Protein AF-A0A2G8JAN3-F1 (afdb_monomer)

Mean predicted aligned error: 12.03 Å

Radius of gyration: 20.98 Å; Cα contacts (8 Å, |Δi|>4): 151; chains: 1; bounding box: 53×52×67 Å

Secondary structure (DSSP, 8-state):
--HHHHHHHHHHHHHHHHHHHHHHHHHHHHHHHHHHHHHHHIIIIIHHHTS-HHHHH-HHHHHHHHHHHHHHHS-HHHHHHHHHHHHHTTSS-HHHHHHHHHHHHHHHHHHHHHHHHHTTTSHHHHHHHHHHHHHHHHHHHHHHHHHHHHHHHH-HHHHHHHHHHHHHHHHHHHHHHHHHHHHHHHHHHHHGGG--

Solvent-accessible surface area (backbone atoms only — not comparable to full-atom values): 10168 Å² total; per-residue (Å²): 131,58,73,66,61,57,50,52,51,53,52,53,50,52,52,51,51,52,51,51,54,50,52,52,51,52,49,52,49,50,49,55,51,48,52,50,48,46,52,52,52,31,55,68,54,27,57,58,48,66,67,35,58,66,51,54,68,31,56,67,52,22,16,51,49,17,22,50,50,6,56,73,66,68,32,34,71,57,41,39,50,49,51,53,50,32,39,55,75,70,76,35,60,60,64,48,46,49,34,19,46,50,14,12,51,44,15,42,35,58,48,36,46,54,56,18,57,70,33,63,88,40,69,72,56,18,55,53,39,39,54,53,27,53,56,52,33,50,52,36,51,52,48,41,70,53,49,50,58,48,36,74,75,62,41,53,63,41,56,55,48,48,64,63,43,56,64,48,58,70,48,34,69,59,50,52,49,51,49,42,67,68,41,42,69,56,50,57,64,62,56,62,75,79,74,126

Sequence (196 aa):
LSWTERTLRLIWVIVRIILFLGFLYLFVCALSFLSSAFRLVGGIAAGKVLNNHELLNNPIAALMVGVLVTVLVQSSSTSTSIVVALVGSGLLDVGPAIPVIMGANIGTSVTNTIVAIGQFQNKNQFRRAFGGATVHDMFNWLSVLVLLPLELATHYLQIVSGKIVKPISSAEDFEIELLKAITDPFTKWVIQIDKK

Organism: Stichopus japonicus (NCBI:txid307972)

Structure (mmCIF, N/CA/C/O backbone):
data_AF-A0A2G8JAN3-F1
#
_entry.id   AF-A0A2G8JAN3-F1
#
loop_
_atom_site.group_PDB
_atom_site.id
_atom_site.type_symbol
_atom_site.label_atom_id
_atom_site.label_alt_id
_atom_site.label_comp_id
_atom_site.label_asym_id
_atom_site.label_entity_id
_atom_site.label_seq_id
_atom_site.pdbx_PDB_ins_code
_atom_site.Cartn_x
_atom_site.Cartn_y
_atom_site.Cartn_z
_atom_site.occupancy
_atom_site.B_iso_or_equiv
_atom_site.auth_seq_id
_atom_site.auth_comp_id
_atom_site.auth_asym_id
_atom_site.auth_atom_id
_atom_site.pdbx_PDB_model_num
ATOM 1 N N . LEU A 1 1 ? 6.075 7.245 -45.258 1.00 60.88 1 LEU A N 1
ATOM 2 C CA . LEU A 1 1 ? 6.942 6.988 -44.089 1.00 60.88 1 LEU A CA 1
ATOM 3 C C . LEU A 1 1 ? 8.174 6.256 -44.555 1.00 60.88 1 LEU A C 1
ATOM 5 O O . LEU A 1 1 ? 8.059 5.120 -45.007 1.00 60.88 1 LEU A O 1
ATOM 9 N N . SER A 1 2 ? 9.306 6.952 -44.541 1.00 81.25 2 SER A N 1
ATOM 10 C CA . SER A 1 2 ? 10.587 6.407 -44.980 1.00 81.25 2 SER A CA 1
ATOM 11 C C . SER A 1 2 ? 10.985 5.225 -44.089 1.00 81.25 2 SER A C 1
ATOM 13 O O . SER A 1 2 ? 10.586 5.126 -42.925 1.00 81.25 2 SER A O 1
ATOM 15 N N . TRP A 1 3 ? 11.749 4.285 -44.643 1.00 70.19 3 TRP A N 1
ATOM 16 C CA . TRP A 1 3 ? 12.227 3.102 -43.920 1.00 70.19 3 TRP A CA 1
ATOM 17 C C . TRP A 1 3 ? 12.973 3.462 -42.626 1.00 70.19 3 TRP A C 1
ATOM 19 O O . TRP A 1 3 ? 12.854 2.748 -41.632 1.00 70.19 3 TRP A O 1
ATOM 29 N N . THR A 1 4 ? 13.634 4.619 -42.604 1.00 80.56 4 THR A N 1
ATOM 30 C CA . THR A 1 4 ? 14.326 5.183 -41.440 1.00 80.56 4 THR A CA 1
ATOM 31 C C . THR A 1 4 ? 13.381 5.578 -40.300 1.00 80.56 4 THR A C 1
ATOM 33 O O . THR A 1 4 ? 13.685 5.328 -39.139 1.00 80.56 4 THR A O 1
ATOM 36 N N . GLU A 1 5 ? 12.194 6.117 -40.587 1.00 80.12 5 GLU A N 1
ATOM 37 C CA . GLU A 1 5 ? 11.204 6.458 -39.550 1.00 80.12 5 GLU A CA 1
ATOM 38 C C . GLU A 1 5 ? 10.579 5.213 -38.905 1.00 80.12 5 GLU A C 1
ATOM 40 O O . GLU A 1 5 ? 10.180 5.234 -37.738 1.00 80.12 5 GLU A O 1
ATOM 45 N N . ARG A 1 6 ? 10.462 4.113 -39.663 1.00 78.12 6 ARG A N 1
ATOM 46 C CA . ARG A 1 6 ? 9.947 2.835 -39.147 1.00 78.12 6 ARG A CA 1
ATOM 47 C C . ARG A 1 6 ? 10.963 2.158 -38.229 1.00 78.12 6 ARG A C 1
ATOM 49 O O . ARG A 1 6 ? 10.572 1.700 -37.158 1.00 78.12 6 ARG A O 1
ATOM 56 N N . THR A 1 7 ? 12.243 2.145 -38.597 1.00 84.94 7 THR A N 1
ATOM 57 C CA . THR A 1 7 ? 13.306 1.563 -37.764 1.00 84.94 7 THR A CA 1
ATOM 58 C C . THR A 1 7 ? 13.563 2.382 -36.500 1.00 84.94 7 THR A C 1
ATOM 60 O O . THR A 1 7 ? 13.667 1.800 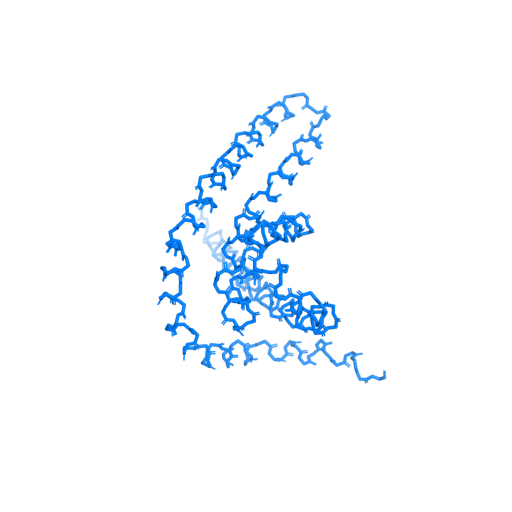-35.423 1.00 84.94 7 THR A O 1
ATOM 63 N N . LEU A 1 8 ? 13.549 3.718 -36.583 1.00 85.75 8 LEU A N 1
ATOM 64 C CA . LEU A 1 8 ? 13.660 4.599 -35.412 1.00 85.75 8 LEU A CA 1
ATOM 65 C C . LEU A 1 8 ? 12.544 4.359 -34.391 1.00 85.75 8 LEU A C 1
ATOM 67 O O . LEU A 1 8 ? 12.824 4.256 -33.199 1.00 85.75 8 LEU A O 1
ATOM 71 N N . ARG A 1 9 ? 11.289 4.204 -34.837 1.00 84.19 9 ARG A N 1
ATOM 72 C CA . ARG A 1 9 ? 10.178 3.883 -33.925 1.00 84.19 9 ARG A CA 1
ATOM 73 C C . ARG A 1 9 ? 10.335 2.516 -33.266 1.00 84.19 9 ARG A C 1
ATOM 75 O O . ARG A 1 9 ? 10.055 2.403 -32.078 1.00 84.19 9 ARG A O 1
ATOM 82 N N . LEU A 1 10 ? 10.791 1.503 -34.004 1.00 87.25 10 LEU A N 1
ATOM 83 C CA . LEU A 1 10 ? 11.024 0.169 -33.444 1.00 87.25 10 LEU A CA 1
ATOM 84 C C . LEU A 1 10 ? 12.117 0.191 -32.370 1.00 87.25 10 LEU A C 1
ATOM 86 O O . LEU A 1 10 ? 11.904 -0.336 -31.283 1.00 87.25 10 LEU A O 1
ATOM 90 N N . ILE A 1 11 ? 13.237 0.868 -32.632 1.00 90.81 11 ILE A N 1
ATOM 91 C CA . ILE A 1 11 ? 14.315 1.047 -31.648 1.00 90.81 11 ILE A CA 1
ATOM 92 C C . ILE A 1 11 ? 13.786 1.769 -30.405 1.00 90.81 11 ILE A C 1
ATOM 94 O O . ILE A 1 11 ? 14.039 1.333 -29.285 1.00 90.81 11 ILE A O 1
ATOM 98 N N . TRP A 1 12 ? 12.994 2.828 -30.585 1.00 89.81 12 TRP A N 1
ATOM 99 C CA . TRP A 1 12 ? 12.428 3.584 -29.468 1.00 89.81 12 TRP A CA 1
ATOM 100 C C . TRP A 1 12 ? 11.478 2.742 -28.607 1.00 89.81 12 TRP A C 1
ATOM 102 O O . TRP A 1 12 ? 11.509 2.835 -27.383 1.00 89.81 12 TRP A O 1
ATOM 112 N N . VAL A 1 13 ? 10.664 1.883 -29.229 1.00 89.94 13 VAL A N 1
ATOM 113 C CA . VAL A 1 13 ? 9.787 0.941 -28.517 1.00 89.94 13 VAL A CA 1
ATOM 114 C C . VAL A 1 13 ? 10.604 -0.084 -27.732 1.00 89.94 13 VAL A C 1
ATOM 116 O O . VAL A 1 13 ? 10.319 -0.301 -26.558 1.00 89.94 13 VAL A O 1
ATOM 119 N N . ILE A 1 14 ? 11.647 -0.661 -28.337 1.00 93.56 14 ILE A N 1
ATOM 120 C CA . ILE A 1 14 ? 12.532 -1.629 -27.671 1.00 93.56 14 ILE A CA 1
ATOM 121 C C . ILE A 1 14 ? 13.219 -0.989 -26.460 1.00 93.56 14 ILE A C 1
ATOM 123 O O . ILE A 1 14 ? 13.185 -1.552 -25.369 1.00 93.56 14 ILE A O 1
ATOM 127 N N . VAL A 1 15 ? 13.769 0.219 -26.614 1.00 94.31 15 VAL A N 1
ATOM 128 C CA . VAL A 1 15 ? 14.390 0.968 -25.510 1.00 94.31 15 VAL A CA 1
ATOM 129 C C . VAL A 1 15 ? 13.384 1.238 -24.389 1.00 94.31 15 VAL A C 1
ATOM 131 O O . VAL A 1 15 ? 13.713 1.064 -23.217 1.00 94.31 15 VAL A O 1
ATOM 134 N N . ARG A 1 16 ? 12.137 1.602 -24.722 1.00 89.75 16 ARG A N 1
ATOM 135 C CA . ARG A 1 16 ? 11.078 1.827 -23.725 1.00 89.75 16 ARG A CA 1
ATOM 136 C C . ARG A 1 16 ? 10.716 0.560 -22.959 1.00 89.75 16 ARG A C 1
ATOM 138 O O . ARG A 1 16 ? 10.494 0.634 -21.756 1.00 89.75 16 ARG A O 1
ATOM 145 N N . ILE A 1 17 ? 10.663 -0.580 -23.646 1.00 92.56 17 ILE A N 1
ATOM 146 C CA . ILE A 1 17 ? 10.400 -1.885 -23.032 1.00 92.56 17 ILE A CA 1
ATOM 147 C C . ILE A 1 17 ? 11.547 -2.257 -22.086 1.00 92.56 17 ILE A C 1
ATOM 149 O O . ILE A 1 17 ? 11.288 -2.604 -20.940 1.00 92.56 17 ILE A O 1
ATOM 153 N N . ILE A 1 18 ? 12.804 -2.110 -22.517 1.00 94.25 18 ILE A N 1
ATOM 154 C CA . ILE A 1 18 ? 13.979 -2.390 -21.677 1.00 94.25 18 IL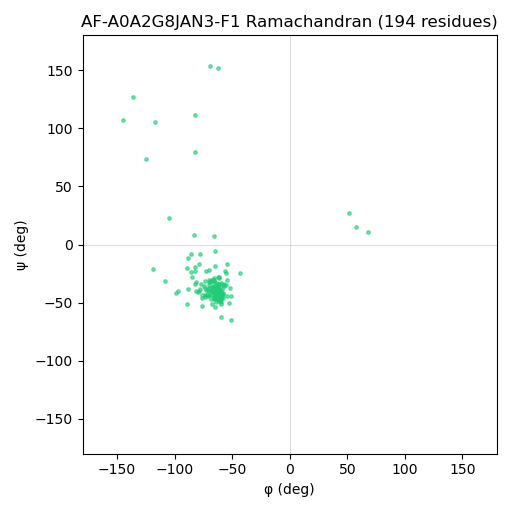E A CA 1
ATOM 155 C C . ILE A 1 18 ? 13.987 -1.497 -20.430 1.00 94.25 18 ILE A C 1
ATOM 157 O O . ILE A 1 18 ? 14.176 -1.996 -19.324 1.00 94.25 18 ILE A O 1
ATOM 161 N N . LEU A 1 19 ? 13.730 -0.193 -20.582 1.00 92.50 19 LEU A N 1
ATOM 162 C CA . LEU A 1 19 ? 13.635 0.736 -19.452 1.00 92.50 19 LEU A CA 1
ATOM 163 C C . LEU A 1 19 ? 12.498 0.368 -18.497 1.00 92.50 19 LEU A C 1
ATOM 165 O O . LEU A 1 19 ? 12.686 0.402 -17.285 1.00 92.50 19 LEU A O 1
ATOM 169 N N . PHE A 1 20 ? 11.333 -0.004 -19.028 1.00 87.12 20 PHE A N 1
ATOM 170 C CA . PHE A 1 20 ? 10.201 -0.440 -18.216 1.00 87.12 20 PHE A CA 1
ATOM 171 C C . PHE A 1 20 ? 10.537 -1.700 -17.405 1.00 87.12 20 PHE A C 1
ATOM 173 O O . PHE A 1 20 ? 10.310 -1.713 -16.197 1.00 87.12 20 PHE A O 1
ATOM 180 N N . LEU A 1 21 ? 11.141 -2.718 -18.032 1.00 86.75 21 LEU A N 1
ATOM 181 C CA . LEU A 1 21 ? 11.604 -3.920 -17.329 1.00 86.75 21 LEU A CA 1
ATOM 182 C C . LEU A 1 21 ? 12.690 -3.592 -16.292 1.00 86.75 21 LEU A C 1
ATOM 184 O O . LEU A 1 21 ? 12.672 -4.150 -15.200 1.00 86.75 21 LEU A O 1
ATOM 188 N N . GLY A 1 22 ? 13.602 -2.666 -16.599 1.00 89.50 22 GLY A N 1
ATOM 189 C CA . GLY A 1 22 ? 14.637 -2.212 -15.668 1.00 89.50 22 GLY A CA 1
ATOM 190 C C . GLY A 1 22 ? 14.063 -1.510 -14.434 1.00 89.50 22 GLY A C 1
ATOM 191 O O . GLY A 1 22 ? 14.477 -1.800 -13.313 1.00 89.50 22 GLY A O 1
ATOM 192 N N . PHE A 1 23 ? 13.071 -0.634 -14.612 1.00 82.19 23 PHE A N 1
ATOM 193 C CA . PHE A 1 23 ? 12.373 0.000 -13.490 1.00 82.19 23 PHE A CA 1
ATOM 194 C C . PHE A 1 23 ? 11.542 -0.994 -12.681 1.00 82.19 23 PHE A C 1
ATOM 196 O O . PHE A 1 23 ? 11.510 -0.883 -11.459 1.00 82.19 23 PHE A O 1
ATOM 203 N N . LEU A 1 24 ? 10.916 -1.979 -13.332 1.00 72.88 24 LEU A N 1
ATOM 204 C CA . LEU A 1 24 ? 10.206 -3.054 -12.642 1.00 72.88 24 LEU A CA 1
ATOM 205 C C . LEU A 1 24 ? 11.168 -3.881 -11.781 1.00 72.88 24 LEU A C 1
ATOM 207 O O . LEU A 1 24 ? 10.876 -4.150 -10.620 1.00 72.88 24 LEU A O 1
ATOM 211 N N . TYR A 1 25 ? 12.338 -4.225 -12.321 1.00 78.44 25 TYR A N 1
ATOM 212 C CA . TYR A 1 25 ? 13.378 -4.928 -11.579 1.00 78.44 25 TYR A CA 1
ATOM 213 C C . TYR A 1 25 ? 13.862 -4.120 -10.367 1.00 78.44 25 TYR A C 1
ATOM 215 O O . TYR A 1 25 ? 13.879 -4.630 -9.249 1.00 78.44 25 TYR A O 1
ATOM 223 N N . LEU A 1 26 ? 14.178 -2.835 -10.558 1.00 77.38 26 LEU A N 1
ATOM 224 C CA . LEU A 1 26 ? 14.598 -1.950 -9.469 1.00 77.38 26 LEU A CA 1
ATOM 225 C C . LEU A 1 26 ? 13.505 -1.807 -8.402 1.00 77.38 26 LEU A C 1
ATOM 227 O O . LEU A 1 26 ? 13.807 -1.823 -7.210 1.00 77.38 26 LEU A O 1
ATOM 231 N N . PHE A 1 27 ? 12.241 -1.714 -8.815 1.00 74.00 27 PHE A N 1
ATOM 232 C CA . PHE A 1 27 ? 11.097 -1.682 -7.910 1.00 74.00 27 PHE A CA 1
ATOM 233 C C . PHE A 1 27 ? 11.019 -2.949 -7.050 1.00 74.00 27 PHE A C 1
ATOM 235 O O . PHE A 1 27 ? 10.900 -2.846 -5.831 1.00 74.00 27 PHE A O 1
ATOM 242 N N . VAL A 1 28 ? 11.172 -4.132 -7.651 1.00 64.81 28 VAL A N 1
ATOM 243 C CA . VAL A 1 28 ? 11.211 -5.408 -6.917 1.00 64.81 28 VAL A CA 1
ATOM 244 C C . VAL A 1 28 ? 12.401 -5.460 -5.949 1.00 64.81 28 VAL A C 1
ATOM 246 O O . VAL A 1 28 ? 12.220 -5.814 -4.785 1.00 64.81 28 VAL A O 1
ATOM 249 N N . CYS A 1 29 ? 13.595 -5.018 -6.362 1.00 67.75 29 CYS A N 1
ATOM 250 C CA . CYS A 1 29 ? 14.754 -4.903 -5.467 1.00 67.75 29 CYS A CA 1
ATOM 251 C C . CYS A 1 29 ? 14.475 -3.981 -4.271 1.00 67.75 29 CYS A C 1
ATOM 253 O O . CYS A 1 29 ? 14.837 -4.301 -3.138 1.00 67.75 29 CYS A O 1
ATOM 255 N N . ALA A 1 30 ? 13.817 -2.844 -4.508 1.00 67.31 30 ALA A N 1
ATOM 256 C CA . ALA A 1 30 ? 13.442 -1.909 -3.456 1.00 67.31 30 ALA A CA 1
ATOM 257 C C . ALA A 1 30 ? 12.427 -2.524 -2.479 1.00 67.31 30 ALA A C 1
ATOM 259 O O . ALA A 1 30 ? 12.559 -2.312 -1.275 1.00 67.31 30 ALA A O 1
ATOM 260 N N . LEU A 1 31 ? 11.469 -3.331 -2.957 1.00 57.12 31 LEU A N 1
ATOM 261 C CA . LEU A 1 31 ? 10.552 -4.087 -2.093 1.00 57.12 31 LEU A CA 1
ATOM 262 C C . LEU A 1 31 ? 11.303 -5.095 -1.211 1.00 57.12 31 LEU A C 1
ATOM 264 O O . LEU A 1 31 ? 11.046 -5.156 -0.009 1.00 57.12 31 LEU A O 1
ATOM 268 N N . SER A 1 32 ? 12.269 -5.832 -1.767 1.00 56.00 32 SER A N 1
ATOM 269 C CA . SER A 1 32 ? 13.105 -6.779 -1.011 1.00 56.00 32 SER A CA 1
ATOM 270 C C . SER A 1 32 ? 13.964 -6.080 0.049 1.00 56.00 32 SER A C 1
ATOM 272 O O . SER A 1 32 ? 14.080 -6.550 1.187 1.00 56.00 32 SER A O 1
ATOM 274 N N . PHE A 1 33 ? 14.535 -4.924 -0.296 1.00 63.09 33 PHE A N 1
ATOM 275 C CA . PHE A 1 33 ? 15.299 -4.100 0.636 1.00 63.09 33 PHE A CA 1
ATOM 276 C C . PHE A 1 33 ? 14.410 -3.521 1.740 1.00 63.09 33 PHE A C 1
ATOM 278 O O . PHE A 1 33 ? 14.781 -3.550 2.910 1.00 63.09 33 PHE A O 1
ATOM 285 N N . LEU A 1 34 ? 13.204 -3.066 1.395 1.00 58.25 34 LEU A N 1
ATOM 286 C CA . LEU A 1 34 ? 12.229 -2.548 2.346 1.00 58.25 34 LEU A CA 1
ATOM 287 C C . LEU A 1 34 ? 11.704 -3.646 3.280 1.00 58.25 34 LEU A C 1
ATOM 289 O O . LEU A 1 34 ? 11.586 -3.407 4.475 1.00 58.25 34 LEU A O 1
ATOM 293 N N . SER A 1 35 ? 11.471 -4.862 2.777 1.00 51.00 35 SER A N 1
ATOM 294 C CA . SER A 1 35 ? 11.129 -6.032 3.599 1.00 51.00 35 SER A CA 1
ATOM 295 C C . SER A 1 35 ? 12.257 -6.365 4.582 1.00 51.00 35 SER A C 1
ATOM 297 O O . SER A 1 35 ? 12.013 -6.561 5.772 1.00 51.00 35 SER A O 1
ATOM 299 N N . SER A 1 36 ? 13.515 -6.312 4.132 1.00 55.38 36 SER A N 1
ATOM 300 C CA . SER A 1 36 ? 14.691 -6.500 4.996 1.00 55.38 36 SER A CA 1
ATOM 301 C C . SER A 1 36 ? 14.839 -5.384 6.039 1.00 55.38 36 SER A C 1
ATOM 303 O O . SER A 1 36 ? 15.104 -5.659 7.208 1.00 55.38 36 SER A O 1
ATOM 305 N N . ALA A 1 37 ? 14.608 -4.128 5.651 1.00 59.78 37 ALA A N 1
ATOM 306 C CA . ALA A 1 37 ? 14.623 -2.981 6.553 1.00 59.78 37 ALA A CA 1
ATOM 307 C C . ALA A 1 37 ? 13.476 -3.045 7.570 1.00 59.78 37 ALA A C 1
ATOM 309 O O . ALA A 1 37 ? 13.690 -2.743 8.737 1.00 59.78 37 ALA A O 1
ATOM 310 N N . PHE A 1 38 ? 12.286 -3.506 7.179 1.00 53.38 38 PHE A N 1
ATOM 311 C CA . PHE A 1 38 ? 11.186 -3.772 8.104 1.00 53.38 38 PHE A CA 1
ATOM 312 C C . PHE A 1 38 ? 11.448 -4.988 8.990 1.00 53.38 38 PHE A C 1
ATOM 314 O O . PHE A 1 38 ? 11.055 -4.954 10.147 1.00 53.38 38 PHE A O 1
ATOM 321 N N . ARG A 1 39 ? 12.159 -6.026 8.531 1.00 52.50 39 ARG A N 1
ATOM 322 C CA . ARG A 1 39 ? 12.658 -7.094 9.416 1.00 52.50 39 ARG A CA 1
ATOM 323 C C . ARG A 1 39 ? 13.651 -6.552 10.444 1.00 52.50 39 ARG A C 1
ATOM 325 O O . ARG A 1 39 ? 13.624 -6.983 11.589 1.00 52.50 39 ARG A O 1
ATOM 332 N N . LEU A 1 40 ? 14.498 -5.598 10.060 1.00 55.34 40 LEU A N 1
ATOM 333 C CA . LEU A 1 40 ? 15.518 -5.003 10.927 1.00 55.34 40 LEU A CA 1
ATOM 334 C C . LEU A 1 40 ? 14.918 -4.000 11.930 1.00 55.34 40 LEU A C 1
ATOM 336 O O . LEU A 1 40 ? 15.090 -4.137 13.139 1.00 55.34 40 LEU A O 1
ATOM 340 N N . VAL A 1 41 ? 14.154 -3.022 11.438 1.00 50.59 41 VAL A N 1
ATOM 341 C CA . VAL A 1 41 ? 13.433 -2.022 12.241 1.00 50.59 41 VAL A CA 1
ATOM 342 C C . VAL A 1 41 ? 12.316 -2.688 13.036 1.00 50.59 41 VAL A C 1
ATOM 344 O O . VAL A 1 41 ? 12.130 -2.386 14.209 1.00 50.59 41 VAL A O 1
ATOM 347 N N . GLY A 1 42 ? 11.604 -3.641 12.441 1.00 49.66 42 GLY A N 1
ATOM 348 C CA . GLY A 1 42 ? 10.626 -4.480 13.121 1.00 49.66 42 GLY A CA 1
ATOM 349 C C . GLY A 1 42 ? 11.269 -5.443 14.119 1.00 49.66 42 GLY A C 1
ATOM 350 O O . GLY A 1 42 ? 10.711 -5.663 15.180 1.00 49.66 42 GLY A O 1
ATOM 351 N N . GLY A 1 43 ? 12.488 -5.926 13.900 1.00 48.75 43 GLY A N 1
ATOM 352 C CA . GLY A 1 43 ? 13.217 -6.696 14.912 1.00 48.75 43 GLY A CA 1
ATOM 353 C C . GLY A 1 43 ? 13.453 -5.910 16.209 1.00 48.75 43 GLY A C 1
ATOM 354 O O . GLY A 1 43 ? 13.391 -6.482 17.293 1.00 48.75 43 GLY A O 1
ATOM 355 N N . ILE A 1 44 ? 13.644 -4.586 16.117 1.00 45.72 44 ILE A N 1
ATOM 356 C CA . ILE A 1 44 ? 13.975 -3.716 17.263 1.00 45.72 44 ILE A CA 1
ATOM 357 C C . ILE A 1 44 ? 12.741 -2.973 17.819 1.00 45.72 44 ILE A C 1
ATOM 359 O O . ILE A 1 44 ? 12.564 -2.884 19.034 1.00 45.72 44 ILE A O 1
ATOM 363 N N . ALA A 1 45 ? 11.859 -2.462 16.957 1.00 44.09 45 ALA A N 1
ATOM 364 C CA . ALA A 1 45 ? 10.637 -1.737 17.326 1.00 44.09 45 ALA A CA 1
ATOM 365 C C . ALA A 1 45 ? 9.393 -2.638 17.319 1.00 44.09 45 ALA A C 1
ATOM 367 O O . ALA A 1 45 ? 8.562 -2.575 18.227 1.00 44.09 45 ALA A O 1
ATOM 368 N N . ALA A 1 46 ? 9.280 -3.538 16.342 1.00 42.56 46 ALA A N 1
ATOM 369 C CA . ALA A 1 46 ? 8.222 -4.539 16.336 1.00 42.56 46 ALA A CA 1
ATOM 370 C C . ALA A 1 46 ? 8.517 -5.717 17.289 1.00 42.56 46 ALA A C 1
ATOM 372 O O . ALA A 1 46 ? 7.585 -6.292 17.822 1.00 42.56 46 ALA A O 1
ATOM 373 N N . GLY A 1 47 ? 9.749 -5.928 17.752 1.00 42.47 47 GLY A N 1
ATOM 374 C CA . GLY A 1 47 ? 10.015 -6.732 18.954 1.00 42.47 47 GLY A CA 1
ATOM 375 C C . GLY A 1 47 ? 9.236 -6.266 20.201 1.00 42.47 47 GLY A C 1
ATOM 376 O O . GLY A 1 47 ? 9.099 -7.036 21.145 1.00 42.47 47 GLY A O 1
ATOM 377 N N . LYS A 1 48 ? 8.685 -5.038 20.205 1.00 41.41 48 LYS A N 1
ATOM 378 C CA . LYS A 1 48 ? 7.710 -4.544 21.197 1.00 41.41 48 LYS A CA 1
ATOM 379 C C . LYS A 1 48 ? 6.2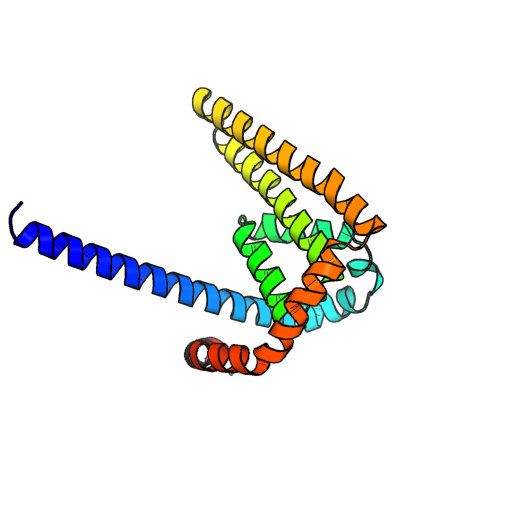78 -4.397 20.654 1.00 41.41 48 LYS A C 1
ATOM 381 O O . LYS A 1 48 ? 5.343 -4.586 21.417 1.00 41.41 48 LYS A O 1
ATOM 386 N N . VAL A 1 49 ? 6.077 -4.090 19.367 1.00 48.19 49 VAL A N 1
ATOM 387 C CA . VAL A 1 49 ? 4.734 -3.926 18.752 1.00 48.19 49 VAL A CA 1
ATOM 388 C C . VAL A 1 49 ? 4.139 -5.236 18.195 1.00 48.19 49 VAL A C 1
ATOM 390 O O . VAL A 1 49 ? 2.951 -5.464 18.368 1.00 48.19 49 VAL A O 1
ATOM 393 N N . LEU A 1 50 ? 4.947 -6.115 17.590 1.00 43.97 50 LEU A N 1
ATOM 394 C CA . LEU A 1 50 ? 4.612 -7.504 17.212 1.00 43.97 50 LEU A CA 1
ATOM 395 C C . LEU A 1 50 ? 4.547 -8.446 18.432 1.00 43.97 50 LEU A C 1
ATOM 397 O O . LEU A 1 50 ? 3.738 -9.364 18.415 1.00 43.97 50 LEU A O 1
ATOM 401 N N . ASN A 1 51 ? 5.328 -8.219 19.502 1.00 42.78 51 ASN A N 1
ATOM 402 C CA . ASN A 1 51 ? 5.165 -8.968 20.771 1.00 42.78 51 ASN A CA 1
ATOM 403 C C . ASN A 1 51 ? 3.909 -8.558 21.550 1.00 42.78 51 ASN A C 1
ATOM 405 O O . ASN A 1 51 ? 3.397 -9.334 22.355 1.00 42.78 51 ASN A O 1
ATOM 409 N N . ASN A 1 52 ? 3.387 -7.356 21.304 1.00 47.81 52 ASN A N 1
ATOM 410 C CA . ASN A 1 52 ? 2.062 -6.977 21.767 1.00 47.81 52 ASN A CA 1
ATOM 411 C C . ASN A 1 52 ? 1.042 -7.526 20.767 1.00 47.81 52 ASN A C 1
ATOM 413 O O . ASN A 1 52 ? 0.522 -6.791 19.927 1.00 47.81 52 ASN A O 1
ATOM 417 N N . HIS A 1 53 ? 0.744 -8.824 20.883 1.00 48.59 53 HIS A N 1
ATOM 418 C CA . HIS A 1 53 ? -0.325 -9.519 20.152 1.00 48.59 53 HIS A CA 1
ATOM 419 C C . HIS A 1 53 ? -1.641 -8.716 20.079 1.00 48.59 53 HIS A C 1
ATOM 421 O O . HIS A 1 53 ? -2.421 -8.889 19.151 1.00 48.59 53 HIS A O 1
ATOM 427 N N . GLU A 1 54 ? -1.880 -7.802 21.019 1.00 50.06 54 GLU A N 1
ATOM 428 C CA . GLU A 1 54 ? -3.059 -6.939 21.101 1.00 50.06 54 GLU A CA 1
ATOM 429 C C . GLU A 1 54 ? -3.155 -5.861 20.005 1.00 50.06 54 GLU A C 1
ATOM 431 O O . GLU A 1 54 ? -4.262 -5.526 19.585 1.00 50.06 54 GLU A O 1
ATOM 436 N N . LEU A 1 55 ? -2.033 -5.327 19.501 1.00 53.19 55 LEU A N 1
ATOM 437 C CA . LEU A 1 55 ? -2.063 -4.248 18.500 1.00 53.19 55 LEU A CA 1
ATOM 438 C C . LEU A 1 55 ? -2.381 -4.766 17.096 1.00 53.19 55 LEU A C 1
ATOM 440 O O . LEU A 1 55 ? -3.114 -4.111 16.364 1.00 53.19 55 LEU A O 1
ATOM 444 N N . LEU A 1 56 ? -1.867 -5.939 16.721 1.00 53.34 56 LEU A N 1
ATOM 445 C CA . LEU A 1 56 ? -2.154 -6.547 15.417 1.00 53.34 56 LEU A CA 1
ATOM 446 C C . LEU A 1 56 ? -3.398 -7.446 15.429 1.00 53.34 56 LEU A C 1
ATOM 448 O O . LEU A 1 56 ? -3.994 -7.639 14.372 1.00 53.34 56 LEU A O 1
ATOM 452 N N . ASN A 1 57 ? -3.846 -7.927 16.598 1.00 63.25 57 ASN A N 1
ATOM 453 C CA . ASN A 1 57 ? -5.170 -8.550 16.726 1.00 63.25 57 ASN A CA 1
ATOM 454 C C . ASN A 1 57 ? -6.308 -7.536 16.598 1.00 63.25 57 ASN A C 1
ATOM 456 O O . ASN A 1 57 ? -7.434 -7.929 16.297 1.00 63.25 57 ASN A O 1
ATOM 460 N N . ASN A 1 58 ? -6.052 -6.244 16.837 1.00 79.81 58 ASN A N 1
ATOM 461 C CA . ASN A 1 58 ? -7.072 -5.228 16.646 1.00 79.81 58 ASN A CA 1
ATOM 462 C C . ASN A 1 58 ? -7.155 -4.826 15.156 1.00 79.81 58 ASN A C 1
ATOM 464 O O . ASN A 1 58 ? -6.25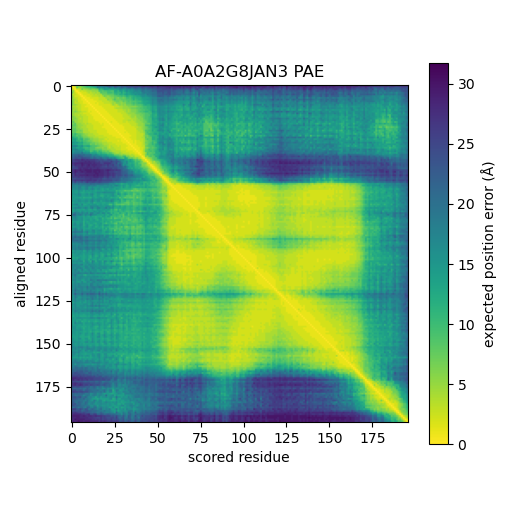9 -4.142 14.649 1.00 79.81 58 ASN A O 1
ATOM 468 N N . PRO A 1 59 ? -8.251 -5.163 14.453 1.00 82.25 59 PRO A N 1
ATOM 469 C CA . PRO A 1 59 ? -8.417 -4.857 13.032 1.00 82.25 59 PRO A CA 1
ATOM 470 C C . PRO A 1 59 ? -8.398 -3.352 12.737 1.00 82.25 59 PRO A C 1
ATOM 472 O O . PRO A 1 59 ? -7.963 -2.939 11.665 1.00 82.25 59 PRO A O 1
ATOM 475 N N . ILE A 1 60 ? -8.818 -2.515 13.691 1.00 84.94 60 ILE A N 1
ATOM 476 C CA . ILE A 1 60 ? -8.792 -1.055 13.542 1.00 84.94 60 ILE A CA 1
ATOM 477 C C . ILE A 1 60 ? -7.356 -0.531 13.587 1.00 84.94 60 ILE A C 1
ATOM 479 O O . ILE A 1 60 ? -6.991 0.347 12.809 1.00 84.94 60 ILE A O 1
ATOM 483 N N . ALA A 1 61 ? -6.516 -1.083 14.462 1.00 79.19 61 ALA A N 1
ATOM 484 C CA . ALA A 1 61 ? -5.113 -0.696 14.536 1.00 79.19 61 ALA A CA 1
ATOM 485 C C . ALA A 1 61 ? -4.354 -1.131 13.272 1.00 79.19 61 ALA A C 1
ATOM 487 O O . ALA A 1 61 ? -3.632 -0.324 12.688 1.00 79.19 61 ALA A O 1
ATOM 488 N N . ALA A 1 62 ? -4.594 -2.354 12.789 1.00 82.88 62 ALA A N 1
ATOM 489 C CA . ALA A 1 62 ? -4.065 -2.839 11.514 1.00 82.88 62 ALA A CA 1
ATOM 490 C C . ALA A 1 62 ? -4.491 -1.945 10.328 1.00 82.88 62 ALA A C 1
ATOM 492 O O . ALA A 1 62 ? -3.666 -1.567 9.495 1.00 82.88 62 ALA A O 1
ATOM 493 N N . LEU A 1 63 ? -5.751 -1.504 10.299 1.00 88.12 63 LEU A N 1
ATOM 494 C CA . LEU A 1 63 ? -6.233 -0.534 9.317 1.00 88.12 63 LEU A CA 1
ATOM 495 C C . LEU A 1 63 ? -5.483 0.801 9.391 1.00 88.12 63 LEU A C 1
ATOM 497 O O . LEU A 1 63 ? -5.033 1.317 8.367 1.00 88.12 63 LEU A O 1
ATOM 501 N N . MET A 1 64 ? -5.298 1.353 10.589 1.00 83.31 64 MET A N 1
ATOM 502 C CA . MET A 1 64 ? -4.581 2.620 10.765 1.00 83.31 64 MET A CA 1
ATOM 503 C C . MET A 1 64 ? -3.111 2.532 10.339 1.00 83.31 64 MET A C 1
ATOM 505 O O . MET A 1 64 ? -2.582 3.495 9.783 1.00 83.31 64 MET A O 1
ATOM 509 N N . VAL A 1 65 ? -2.464 1.376 10.523 1.00 80.44 65 VAL A N 1
ATOM 510 C CA . VAL A 1 65 ? -1.119 1.122 9.981 1.00 80.44 65 VAL A CA 1
ATOM 511 C C . VAL A 1 65 ? -1.126 1.226 8.454 1.00 80.44 65 VAL A C 1
ATOM 513 O O . VAL A 1 65 ? -0.271 1.904 7.888 1.00 80.44 65 VAL A O 1
ATOM 516 N N . GLY A 1 66 ? -2.113 0.632 7.779 1.00 83.94 66 GLY A N 1
ATOM 517 C CA . GLY A 1 66 ? -2.261 0.730 6.322 1.00 83.94 66 GLY A CA 1
ATOM 518 C C . GLY A 1 66 ? -2.438 2.164 5.816 1.00 83.94 66 GLY A C 1
ATOM 519 O O . GLY A 1 66 ? -1.801 2.563 4.833 1.00 83.94 66 GLY A O 1
ATOM 520 N N . VAL A 1 67 ? -3.249 2.959 6.524 1.00 87.00 67 VAL A N 1
ATOM 521 C CA . VAL A 1 67 ? -3.422 4.394 6.247 1.00 87.00 67 VAL A CA 1
ATOM 522 C C . VAL A 1 67 ? -2.086 5.117 6.378 1.00 87.00 67 VAL A C 1
ATOM 524 O O . VAL A 1 67 ? -1.676 5.811 5.451 1.00 87.00 67 VAL A O 1
ATOM 527 N N . LEU A 1 68 ? -1.380 4.927 7.497 1.00 79.94 68 LEU A N 1
ATOM 528 C CA . LEU A 1 68 ? -0.110 5.599 7.772 1.00 79.94 68 LEU A CA 1
ATOM 529 C C . LEU A 1 68 ? 0.953 5.255 6.725 1.00 79.94 68 LEU A C 1
ATOM 531 O O . LEU A 1 68 ? 1.590 6.154 6.182 1.00 79.94 68 LEU A O 1
ATOM 535 N N . VAL A 1 69 ? 1.117 3.970 6.401 1.00 77.12 69 VAL A N 1
ATOM 536 C CA . VAL A 1 69 ? 2.074 3.519 5.383 1.00 77.12 69 VAL A CA 1
ATOM 537 C C . VAL A 1 69 ? 1.756 4.153 4.031 1.00 77.12 69 VAL A C 1
ATOM 539 O O . VAL A 1 69 ? 2.663 4.621 3.349 1.00 77.12 69 VAL A O 1
ATOM 542 N N . THR A 1 70 ? 0.480 4.236 3.656 1.00 85.25 70 THR A N 1
ATOM 543 C CA . THR A 1 70 ? 0.079 4.852 2.384 1.00 85.25 70 THR A CA 1
ATOM 544 C C . THR A 1 70 ? 0.267 6.357 2.377 1.00 85.25 70 THR A C 1
ATOM 546 O O . THR A 1 70 ? 0.703 6.898 1.371 1.00 85.25 70 THR A O 1
ATOM 549 N N . VAL A 1 71 ? 0.009 7.044 3.487 1.00 80.44 71 VAL A N 1
ATOM 550 C CA . VAL A 1 71 ? 0.272 8.484 3.597 1.00 80.44 71 VAL A CA 1
ATOM 551 C C . VAL A 1 71 ? 1.773 8.775 3.527 1.00 80.44 71 VAL A C 1
ATOM 553 O O . VAL A 1 71 ? 2.175 9.755 2.909 1.00 80.44 71 VAL A O 1
ATOM 556 N N . LEU A 1 72 ? 2.624 7.929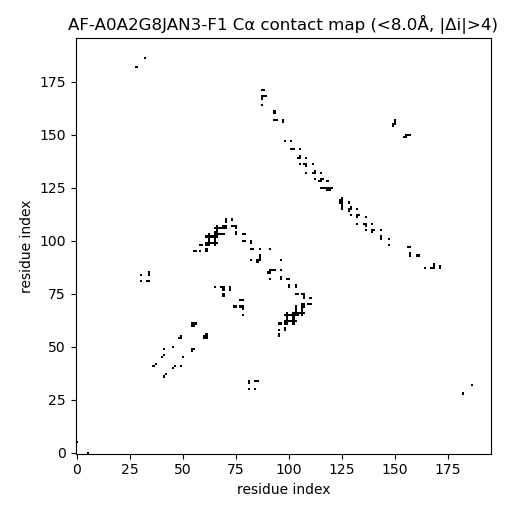 4.109 1.00 73.25 72 LEU A N 1
ATOM 557 C CA . LEU A 1 72 ? 4.078 8.104 4.035 1.00 73.25 72 LEU A CA 1
ATOM 558 C C . LEU A 1 72 ? 4.626 7.809 2.635 1.00 73.25 72 LEU A C 1
ATOM 560 O O . LEU A 1 72 ? 5.459 8.553 2.126 1.00 73.25 72 LEU A O 1
ATOM 564 N N . VAL A 1 73 ? 4.148 6.735 2.008 1.00 78.19 73 VAL A N 1
ATOM 565 C CA . VAL A 1 73 ? 4.600 6.298 0.678 1.00 78.19 73 VAL A CA 1
ATOM 566 C C . VAL A 1 73 ? 3.907 7.073 -0.453 1.00 78.19 73 VAL A C 1
ATOM 568 O O . VAL A 1 73 ? 4.410 7.102 -1.572 1.00 78.19 73 VAL A O 1
ATOM 571 N N . GLN A 1 74 ? 2.768 7.716 -0.177 1.00 83.19 74 GLN A N 1
ATOM 572 C CA . GLN A 1 74 ? 1.911 8.448 -1.124 1.00 83.19 74 GLN A CA 1
ATOM 573 C C . GLN A 1 74 ? 1.396 7.602 -2.306 1.00 83.19 74 GLN A C 1
ATOM 575 O O . GLN A 1 74 ? 0.907 8.136 -3.299 1.00 83.19 74 GLN A O 1
ATOM 580 N N . SER A 1 75 ? 1.492 6.274 -2.212 1.00 84.75 75 SER A N 1
ATOM 581 C CA . SER A 1 75 ? 1.097 5.335 -3.263 1.00 84.75 75 SER A CA 1
ATOM 582 C C . SER A 1 75 ? 0.518 4.075 -2.639 1.00 84.75 75 SER A C 1
ATOM 584 O O . SER A 1 75 ? 1.247 3.239 -2.103 1.00 84.75 75 SER A O 1
ATOM 586 N N . SER A 1 76 ? -0.799 3.910 -2.741 1.00 89.06 76 SER A N 1
ATOM 587 C CA . SER A 1 76 ? -1.491 2.732 -2.217 1.00 89.06 76 SER A CA 1
ATOM 588 C C . SER A 1 76 ? -1.145 1.455 -2.969 1.00 89.06 76 SER A C 1
ATOM 590 O O . SER A 1 76 ? -1.080 0.397 -2.350 1.00 89.06 76 SER A O 1
ATOM 592 N N . SER A 1 77 ? -0.830 1.517 -4.267 1.00 86.25 77 SER A N 1
ATOM 593 C CA . SER A 1 77 ? -0.338 0.349 -5.011 1.00 86.25 77 SER A CA 1
ATOM 594 C C . SER A 1 77 ? 1.020 -0.116 -4.486 1.00 86.25 77 SER A C 1
ATOM 596 O O . SER A 1 77 ? 1.264 -1.314 -4.355 1.00 86.25 77 SER A O 1
ATOM 598 N N . THR A 1 78 ? 1.898 0.823 -4.126 1.00 78.50 78 THR A N 1
ATOM 599 C CA . THR A 1 78 ? 3.189 0.492 -3.515 1.00 78.50 78 THR A CA 1
ATOM 600 C C . THR A 1 78 ? 2.980 -0.075 -2.112 1.00 78.50 78 THR A C 1
ATOM 602 O O . THR A 1 78 ? 3.521 -1.131 -1.799 1.00 78.50 78 THR A O 1
ATOM 605 N N . SER A 1 79 ? 2.147 0.565 -1.286 1.00 82.19 79 SER A N 1
ATOM 606 C CA . SER A 1 79 ? 1.840 0.103 0.074 1.00 82.19 79 SER A CA 1
ATOM 607 C C . SER A 1 79 ? 1.213 -1.291 0.104 1.00 82.19 79 SER A C 1
ATOM 609 O O . SER A 1 79 ? 1.638 -2.135 0.886 1.00 82.19 79 SER A O 1
ATOM 611 N N . THR A 1 80 ? 0.256 -1.571 -0.780 1.00 87.62 80 THR A N 1
ATOM 612 C CA . THR A 1 80 ? -0.358 -2.903 -0.903 1.00 87.62 80 THR A CA 1
ATOM 613 C C . THR A 1 80 ? 0.633 -3.947 -1.413 1.00 87.62 80 THR A C 1
ATOM 615 O O . THR A 1 80 ? 0.664 -5.046 -0.870 1.00 87.62 80 THR A O 1
ATOM 618 N N . SER A 1 81 ? 1.505 -3.605 -2.369 1.00 80.12 81 SER A N 1
ATOM 619 C CA . SER A 1 81 ? 2.562 -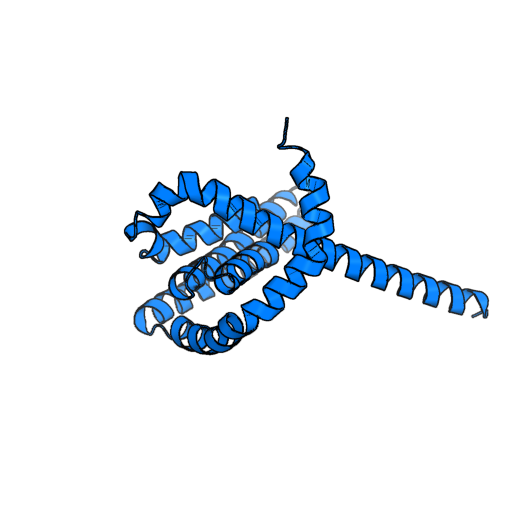4.514 -2.848 1.00 80.12 81 SER A CA 1
ATOM 620 C C . SER A 1 81 ? 3.525 -4.920 -1.731 1.00 80.12 81 SER A C 1
ATOM 622 O O . SER A 1 81 ? 3.905 -6.084 -1.639 1.00 80.12 81 SER A O 1
ATOM 624 N N . ILE A 1 82 ? 3.882 -3.982 -0.847 1.00 74.25 82 ILE A N 1
ATOM 625 C CA . ILE A 1 82 ? 4.710 -4.265 0.333 1.00 74.25 82 ILE A CA 1
ATOM 626 C C . ILE A 1 82 ? 4.000 -5.258 1.253 1.00 74.25 82 ILE A C 1
ATOM 628 O O . ILE A 1 82 ? 4.602 -6.241 1.668 1.00 74.25 82 ILE A O 1
ATOM 632 N N . VAL A 1 83 ? 2.718 -5.034 1.549 1.00 80.88 83 VAL A N 1
ATOM 633 C CA . VAL A 1 83 ? 1.933 -5.928 2.415 1.00 80.88 83 VAL A CA 1
ATOM 634 C C . VAL A 1 83 ? 1.819 -7.324 1.807 1.00 80.88 83 VAL A C 1
ATOM 636 O O . VAL A 1 83 ? 2.038 -8.306 2.508 1.00 80.88 83 VAL A O 1
ATOM 639 N N . VAL A 1 84 ? 1.549 -7.426 0.503 1.00 79.62 84 VAL A N 1
ATOM 640 C CA . VAL A 1 84 ? 1.502 -8.712 -0.210 1.00 79.62 84 VAL A CA 1
ATOM 641 C C . VAL A 1 84 ? 2.859 -9.417 -0.162 1.00 79.62 84 VAL A C 1
ATOM 643 O O . VAL A 1 84 ? 2.898 -10.614 0.099 1.00 79.62 84 VAL A O 1
ATOM 646 N N . ALA A 1 85 ? 3.970 -8.695 -0.329 1.00 69.56 85 ALA A N 1
ATOM 647 C CA . ALA A 1 85 ? 5.311 -9.269 -0.207 1.00 69.56 85 ALA A CA 1
ATOM 648 C C . ALA A 1 85 ? 5.615 -9.762 1.222 1.00 69.56 85 ALA A C 1
ATOM 650 O O . ALA A 1 85 ? 6.244 -10.805 1.396 1.00 69.56 85 ALA A O 1
ATOM 651 N N . LEU A 1 86 ? 5.146 -9.048 2.253 1.00 69.31 86 LEU A N 1
ATOM 652 C CA . LEU A 1 86 ? 5.278 -9.473 3.651 1.00 69.31 86 LEU A CA 1
ATOM 653 C C . LEU A 1 86 ? 4.469 -10.746 3.939 1.00 69.31 86 LEU A C 1
ATOM 655 O O . LEU A 1 86 ? 4.977 -11.628 4.631 1.00 69.31 86 LEU A O 1
ATOM 659 N N . VAL A 1 87 ? 3.258 -10.848 3.378 1.00 74.44 87 VAL A N 1
ATOM 660 C CA . VAL A 1 87 ? 2.403 -12.043 3.470 1.00 74.44 87 VAL A CA 1
ATOM 661 C C . VAL A 1 87 ? 2.990 -13.225 2.723 1.00 74.44 87 VAL A C 1
ATOM 663 O O . VAL A 1 87 ? 2.929 -14.333 3.244 1.00 74.44 87 VAL A O 1
ATOM 666 N N . GLY A 1 88 ? 3.569 -12.982 1.542 1.00 64.62 88 GLY A N 1
ATOM 667 C CA . GLY A 1 88 ? 4.375 -13.967 0.829 1.00 64.62 88 GLY A CA 1
ATOM 668 C C . GLY A 1 88 ? 5.422 -14.518 1.781 1.00 64.62 88 GLY A C 1
ATOM 669 O O . GLY A 1 88 ? 5.271 -15.639 2.233 1.00 64.62 88 GLY A O 1
ATOM 670 N N . SER A 1 89 ? 6.357 -13.669 2.225 1.00 59.69 89 SER A N 1
ATOM 671 C CA . SER A 1 89 ? 7.559 -14.070 2.983 1.00 59.69 89 SER A CA 1
ATOM 672 C C . SER A 1 89 ? 7.340 -14.667 4.387 1.00 59.69 89 SER A C 1
ATOM 674 O O . SER A 1 89 ? 8.300 -14.800 5.158 1.00 59.69 89 SER A O 1
ATOM 676 N N . GLY A 1 90 ? 6.090 -14.933 4.773 1.00 63.03 90 GLY A N 1
ATOM 677 C CA . GLY A 1 90 ? 5.702 -15.464 6.079 1.00 63.03 90 GLY A CA 1
ATOM 678 C C . GLY A 1 90 ? 5.913 -14.502 7.251 1.00 63.03 90 GLY A C 1
ATOM 679 O O . GLY A 1 90 ? 5.837 -14.915 8.404 1.00 63.03 90 GLY A O 1
ATOM 680 N N . LEU A 1 91 ? 6.205 -13.223 6.987 1.00 62.19 91 LEU A N 1
ATOM 681 C CA . LEU A 1 91 ? 6.414 -12.205 8.024 1.00 62.19 91 LEU A CA 1
ATOM 682 C C . LEU A 1 91 ? 5.117 -11.612 8.568 1.00 62.19 91 LEU A C 1
ATOM 684 O O . LEU A 1 91 ? 5.119 -11.031 9.653 1.00 62.19 91 LEU A O 1
ATOM 688 N N . LEU A 1 92 ? 4.041 -11.694 7.790 1.00 69.56 92 LEU A N 1
ATOM 689 C CA . LEU A 1 92 ? 2.735 -11.171 8.149 1.00 69.56 92 LEU A CA 1
ATOM 690 C C . LEU A 1 92 ? 1.667 -12.195 7.786 1.00 69.56 92 LEU A C 1
ATOM 692 O O . LEU A 1 92 ? 1.574 -12.621 6.640 1.00 69.56 92 LEU A O 1
ATOM 696 N N . ASP A 1 93 ? 0.824 -12.557 8.745 1.00 79.00 93 ASP A N 1
ATOM 697 C CA . ASP A 1 93 ? -0.301 -13.436 8.458 1.00 79.00 93 ASP A CA 1
ATOM 698 C C . ASP A 1 93 ? -1.358 -12.738 7.591 1.00 79.00 93 ASP A C 1
ATOM 700 O O . ASP A 1 93 ? -1.563 -11.521 7.639 1.00 79.00 93 ASP A O 1
ATOM 704 N N . VAL A 1 94 ? -2.105 -13.543 6.834 1.00 84.25 94 VAL A N 1
ATOM 705 C CA . VAL A 1 94 ? -3.190 -13.074 5.957 1.00 84.25 94 VAL A CA 1
ATOM 706 C C . VAL A 1 94 ? -4.265 -12.299 6.733 1.00 84.25 94 VAL A C 1
ATOM 708 O O . VAL A 1 94 ? -4.819 -11.338 6.208 1.00 84.25 94 VAL A O 1
ATOM 711 N N . GLY A 1 95 ? -4.552 -12.689 7.981 1.00 85.12 95 GLY A N 1
ATOM 712 C CA . GLY A 1 95 ? -5.580 -12.051 8.813 1.00 85.12 95 GLY A CA 1
ATOM 713 C C . GLY A 1 95 ? -5.309 -10.558 9.046 1.00 85.12 95 GLY A C 1
ATOM 714 O O . GLY A 1 95 ? -6.089 -9.732 8.575 1.00 85.12 95 GLY A O 1
ATOM 715 N N . PRO A 1 96 ? -4.192 -10.185 9.699 1.00 82.12 96 PRO A N 1
ATOM 716 C CA . PRO A 1 96 ? -3.809 -8.783 9.886 1.00 82.12 96 PRO A CA 1
ATOM 717 C C . PRO A 1 96 ? -3.550 -8.026 8.577 1.00 82.12 96 PRO A C 1
ATOM 719 O O . PRO A 1 96 ? -3.756 -6.815 8.522 1.00 82.12 96 PRO A O 1
ATOM 722 N N . ALA A 1 97 ? -3.131 -8.708 7.507 1.00 84.81 97 ALA A N 1
ATOM 723 C CA . ALA A 1 97 ? -2.873 -8.070 6.217 1.00 84.81 97 ALA A CA 1
ATOM 724 C C . ALA A 1 97 ? -4.134 -7.488 5.554 1.00 84.81 97 ALA A C 1
ATOM 726 O O . ALA A 1 97 ? -4.051 -6.464 4.873 1.00 84.81 97 ALA A O 1
ATOM 727 N N . ILE A 1 98 ? -5.307 -8.094 5.764 1.00 91.06 98 ILE A N 1
ATOM 728 C CA . ILE A 1 98 ? -6.559 -7.652 5.131 1.00 91.06 98 ILE A CA 1
ATOM 729 C C . ILE A 1 98 ? -6.982 -6.250 5.609 1.00 91.06 98 ILE A C 1
ATOM 731 O O . ILE A 1 98 ? -7.140 -5.369 4.755 1.00 91.06 98 ILE A O 1
ATOM 735 N N . PRO A 1 99 ? -7.103 -5.968 6.925 1.00 89.62 99 PRO A N 1
ATOM 736 C CA . PRO A 1 99 ? -7.368 -4.613 7.397 1.00 89.62 99 PRO A CA 1
ATOM 737 C C . PRO A 1 99 ? -6.287 -3.609 6.982 1.00 89.62 99 PRO A C 1
ATOM 739 O O . PRO A 1 99 ? -6.624 -2.472 6.663 1.00 89.62 99 PRO A O 1
ATOM 742 N N . VAL A 1 100 ? -5.009 -4.010 6.910 1.00 88.69 100 VAL A N 1
ATOM 743 C CA . VAL A 1 100 ? -3.924 -3.130 6.430 1.00 88.69 100 VAL A CA 1
ATOM 744 C C . VAL A 1 100 ? -4.154 -2.720 4.970 1.00 88.69 100 VAL A C 1
ATOM 746 O O . VAL A 1 100 ? -4.018 -1.543 4.638 1.00 88.69 100 VAL A O 1
ATOM 749 N N . ILE A 1 101 ? -4.558 -3.645 4.094 1.00 91.88 101 ILE A N 1
ATOM 750 C CA . ILE A 1 101 ? -4.887 -3.335 2.691 1.00 91.88 101 ILE A CA 1
ATOM 751 C C . ILE A 1 101 ? -6.107 -2.406 2.605 1.00 91.88 101 ILE A C 1
ATOM 753 O O . ILE A 1 101 ? -6.094 -1.435 1.847 1.00 91.88 101 ILE A O 1
ATOM 757 N N . MET A 1 102 ? -7.142 -2.647 3.417 1.00 93.94 102 MET A N 1
ATOM 758 C CA . MET A 1 102 ? -8.299 -1.745 3.509 1.00 93.94 102 MET A CA 1
ATOM 759 C C . MET A 1 102 ? -7.887 -0.336 3.965 1.00 93.94 102 MET A C 1
ATOM 761 O O . MET A 1 102 ? -8.341 0.663 3.405 1.00 93.94 102 MET A O 1
ATOM 765 N N . GLY A 1 103 ? -6.971 -0.246 4.929 1.00 91.25 103 GLY A N 1
ATOM 766 C CA . GLY A 1 103 ? -6.370 1.007 5.374 1.00 91.25 103 GLY A CA 1
ATOM 767 C C . GLY A 1 103 ? -5.564 1.708 4.288 1.00 91.25 103 GLY A C 1
ATOM 768 O O . GLY A 1 103 ? -5.652 2.926 4.142 1.00 91.25 103 GLY A O 1
ATOM 769 N N . ALA A 1 104 ? -4.829 0.955 3.470 1.00 90.69 104 ALA A N 1
ATOM 770 C CA . ALA A 1 104 ? -4.094 1.522 2.348 1.00 90.69 104 ALA A CA 1
ATOM 771 C C . ALA A 1 104 ? -5.024 2.180 1.314 1.00 90.69 104 ALA A C 1
ATOM 773 O O . ALA A 1 104 ? -4.732 3.264 0.801 1.00 90.69 104 ALA A O 1
ATOM 774 N N . ASN A 1 105 ? -6.202 1.599 1.078 1.00 91.38 105 ASN A N 1
ATOM 775 C CA . ASN A 1 105 ? -7.221 2.225 0.235 1.00 91.38 105 ASN A CA 1
ATOM 776 C C . ASN A 1 105 ? -7.731 3.543 0.838 1.00 91.38 105 ASN A C 1
ATOM 778 O O . ASN A 1 105 ? -7.823 4.541 0.122 1.00 91.38 105 ASN A O 1
ATOM 782 N N . ILE A 1 106 ? -7.964 3.604 2.155 1.00 92.75 106 ILE A N 1
ATOM 783 C CA . ILE A 1 106 ? -8.320 4.865 2.829 1.00 92.75 106 ILE A CA 1
ATOM 784 C C . ILE A 1 106 ? -7.193 5.896 2.712 1.00 92.75 106 ILE A C 1
ATOM 786 O O . ILE A 1 106 ? -7.476 7.058 2.425 1.00 92.75 106 ILE A O 1
ATOM 790 N N . GLY A 1 107 ? -5.930 5.495 2.872 1.00 90.31 107 GLY A N 1
ATOM 791 C CA . GLY A 1 107 ? -4.780 6.400 2.786 1.00 90.31 107 GLY A CA 1
ATOM 792 C C . GLY A 1 107 ? -4.688 7.154 1.454 1.00 90.31 107 GLY A C 1
ATOM 793 O O . GLY A 1 107 ? -4.349 8.336 1.448 1.00 90.31 107 GLY A O 1
ATOM 794 N N . THR A 1 108 ? -5.097 6.529 0.343 1.00 91.69 108 THR A N 1
ATOM 795 C CA . THR A 1 108 ? -5.197 7.192 -0.977 1.00 91.69 108 THR A CA 1
ATOM 796 C C . THR A 1 108 ? -6.080 8.438 -0.929 1.00 91.69 108 THR A C 1
ATOM 798 O O . THR A 1 108 ? -5.793 9.430 -1.594 1.00 91.69 108 THR A O 1
ATOM 801 N N . SER A 1 109 ? -7.131 8.410 -0.108 1.00 92.19 109 SER A N 1
ATOM 802 C CA . SER A 1 109 ? -8.081 9.516 0.039 1.00 92.19 109 SER A CA 1
ATOM 803 C C . SER A 1 109 ? -7.420 10.760 0.634 1.00 92.19 109 SER A C 1
ATOM 805 O O . SER A 1 109 ? -7.640 11.887 0.189 1.00 92.19 109 SER A O 1
ATOM 807 N N . VAL A 1 110 ? -6.513 10.552 1.593 1.00 87.94 110 VAL A N 1
ATOM 808 C CA . VAL A 1 110 ? -5.703 11.626 2.180 1.00 87.94 110 VAL A CA 1
ATOM 809 C C . VAL A 1 110 ? -4.806 12.248 1.109 1.00 87.94 110 VAL A C 1
ATOM 811 O O . VAL A 1 110 ? -4.783 13.469 0.961 1.00 87.94 110 VAL A O 1
ATOM 814 N N . THR A 1 111 ? -4.123 11.424 0.309 1.00 87.38 111 THR A N 1
ATOM 815 C CA . THR A 1 111 ? -3.284 11.896 -0.803 1.00 87.38 111 THR A CA 1
ATOM 816 C C . THR A 1 111 ? -4.094 12.666 -1.848 1.00 87.38 111 THR A C 1
ATOM 818 O O . THR A 1 111 ? -3.705 13.770 -2.227 1.00 87.38 111 THR A O 1
ATOM 821 N N . ASN A 1 112 ? -5.248 12.146 -2.276 1.00 90.00 112 ASN A N 1
ATOM 822 C CA . ASN A 1 112 ? -6.120 12.817 -3.243 1.00 90.00 112 ASN A CA 1
ATOM 823 C C . ASN A 1 112 ? -6.592 14.177 -2.736 1.00 90.00 112 ASN A C 1
ATOM 825 O O . ASN A 1 112 ? -6.569 15.153 -3.485 1.00 90.00 112 ASN A O 1
ATOM 829 N N . THR A 1 113 ? -6.999 14.249 -1.468 1.00 89.25 113 THR A N 1
ATOM 830 C CA . THR A 1 113 ? -7.431 15.497 -0.839 1.00 89.25 113 THR A CA 1
ATOM 831 C C . THR A 1 113 ? -6.284 16.511 -0.783 1.00 89.25 113 THR A C 1
ATOM 833 O O . THR A 1 113 ? -6.484 17.670 -1.151 1.00 89.25 113 THR A O 1
ATOM 836 N N . ILE A 1 114 ? -5.066 16.094 -0.417 1.00 88.50 114 ILE A N 1
ATOM 837 C CA . ILE A 1 114 ? -3.876 16.965 -0.430 1.00 88.50 114 ILE A CA 1
ATOM 838 C C . ILE A 1 114 ? -3.602 17.492 -1.846 1.00 88.50 114 ILE A C 1
ATOM 840 O O . ILE A 1 114 ? -3.417 18.696 -2.036 1.00 88.50 114 ILE A O 1
ATOM 844 N N . VAL A 1 115 ? -3.625 16.615 -2.855 1.00 88.69 115 VAL A N 1
ATOM 845 C CA . VAL A 1 115 ? -3.403 16.990 -4.261 1.00 88.69 115 VAL A CA 1
ATOM 846 C C . VAL A 1 115 ? -4.490 17.943 -4.760 1.00 88.69 115 VAL A C 1
ATOM 848 O O . VAL A 1 115 ? -4.176 18.930 -5.428 1.00 88.69 115 VAL A O 1
ATOM 851 N N . ALA A 1 116 ? -5.755 17.693 -4.414 1.00 91.25 116 ALA A N 1
ATOM 852 C CA . ALA A 1 116 ? -6.876 18.550 -4.777 1.00 91.25 116 ALA A CA 1
ATOM 853 C C . ALA A 1 116 ? -6.752 19.943 -4.152 1.00 91.25 116 ALA A C 1
ATOM 855 O O . ALA A 1 116 ? -6.918 20.937 -4.860 1.00 91.25 116 ALA A O 1
ATOM 856 N N . ILE A 1 117 ? -6.398 20.027 -2.864 1.00 91.00 117 ILE A N 1
ATOM 857 C CA . ILE A 1 117 ? -6.129 21.298 -2.179 1.00 91.00 117 ILE A CA 1
ATOM 858 C C . ILE A 1 117 ? -4.969 22.031 -2.849 1.00 91.00 117 ILE A C 1
ATOM 860 O O . ILE A 1 117 ? -5.076 23.232 -3.063 1.00 91.00 117 ILE A O 1
ATOM 864 N N . GLY A 1 118 ? -3.918 21.328 -3.279 1.00 91.19 118 GLY A N 1
ATOM 865 C CA . GLY A 1 118 ? -2.796 21.916 -4.019 1.00 91.19 118 GLY A CA 1
ATOM 866 C C . GLY A 1 118 ? -3.194 22.663 -5.302 1.00 91.19 118 GLY A C 1
ATOM 867 O O . GLY A 1 118 ? -2.484 23.572 -5.722 1.00 91.19 118 GLY A O 1
ATOM 868 N N . GLN A 1 119 ? -4.357 22.362 -5.893 1.00 90.56 119 GLN A N 1
ATOM 869 C CA . GLN A 1 119 ? -4.869 23.038 -7.094 1.00 90.56 119 GLN A CA 1
ATOM 870 C C . GLN A 1 119 ? -5.610 24.360 -6.808 1.00 90.56 119 GLN A C 1
ATOM 872 O O . GLN A 1 119 ? -6.200 24.940 -7.723 1.00 90.56 119 GLN A O 1
ATOM 877 N N . PHE A 1 120 ? -5.583 24.867 -5.567 1.00 90.62 120 PHE A N 1
ATOM 878 C CA . PHE A 1 120 ? -6.332 26.057 -5.130 1.00 90.62 120 PHE A CA 1
ATOM 879 C C . PHE A 1 120 ? -6.078 27.327 -5.961 1.00 90.62 120 PHE A C 1
ATOM 881 O O . PHE A 1 120 ? -6.941 28.204 -6.017 1.00 90.62 120 PHE A O 1
ATOM 888 N N . GLN A 1 121 ? -4.925 27.434 -6.629 1.00 91.00 121 GLN A N 1
ATOM 889 C CA . GLN A 1 121 ? -4.572 28.596 -7.452 1.00 91.00 121 GLN A CA 1
ATOM 890 C C . GLN A 1 121 ? -5.482 28.765 -8.680 1.00 91.00 121 GLN A C 1
ATOM 892 O O . GLN A 1 121 ? -5.730 29.890 -9.113 1.00 91.00 121 GLN A O 1
ATOM 897 N N . ASN A 1 122 ? -6.014 27.672 -9.241 1.00 93.06 122 ASN A N 1
ATOM 898 C CA . ASN A 1 122 ? -6.900 27.717 -10.401 1.00 93.06 122 ASN A CA 1
ATOM 899 C C . ASN A 1 122 ? -8.290 27.184 -10.037 1.00 93.06 122 ASN A C 1
ATOM 901 O O . ASN A 1 122 ? -8.501 25.976 -9.957 1.00 93.06 122 ASN A O 1
ATOM 905 N N . LYS A 1 123 ? -9.271 28.086 -9.897 1.00 89.31 123 LYS A N 1
ATOM 906 C CA . LYS A 1 123 ? -10.650 27.754 -9.482 1.00 89.31 123 LYS A CA 1
ATOM 907 C C . LYS A 1 123 ? -11.295 26.637 -10.313 1.00 89.31 123 LYS A C 1
ATOM 909 O O . LYS A 1 123 ? -12.018 25.806 -9.764 1.00 89.31 123 LYS A O 1
ATOM 914 N N . ASN A 1 124 ? -11.037 26.593 -11.623 1.00 91.56 124 ASN A N 1
ATOM 915 C CA . ASN A 1 124 ? -11.604 25.566 -12.499 1.00 91.56 124 ASN A CA 1
ATOM 916 C C . ASN A 1 124 ? -10.948 24.198 -12.281 1.00 91.56 124 ASN A C 1
ATOM 918 O O . ASN A 1 124 ? -11.647 23.185 -12.294 1.00 91.56 124 ASN A O 1
ATOM 922 N N . GLN A 1 125 ? -9.630 24.159 -12.065 1.00 89.56 125 GLN A N 1
ATOM 923 C CA . GLN A 1 125 ? -8.909 22.916 -11.781 1.00 89.56 125 GLN A CA 1
ATOM 924 C C . GLN A 1 125 ? -9.198 22.422 -10.364 1.00 89.56 125 GLN A C 1
ATOM 926 O O . GLN A 1 125 ? -9.535 21.254 -10.212 1.00 89.56 125 GLN A O 1
ATOM 931 N N . PHE A 1 126 ? -9.201 23.311 -9.364 1.00 92.69 126 PHE A N 1
ATOM 932 C CA . PHE A 1 126 ? -9.599 23.002 -7.990 1.00 92.69 126 PHE A CA 1
ATOM 933 C C . PHE A 1 126 ? -10.980 22.350 -7.936 1.00 92.69 126 PHE A C 1
ATOM 935 O O . PHE A 1 126 ? -11.125 21.275 -7.372 1.00 92.69 126 PHE A O 1
ATOM 942 N N . ARG A 1 127 ? -11.991 22.933 -8.596 1.00 91.94 127 ARG A N 1
ATOM 943 C CA . ARG A 1 127 ? -13.353 22.377 -8.582 1.00 91.94 127 ARG A CA 1
ATOM 944 C C . ARG A 1 127 ? -1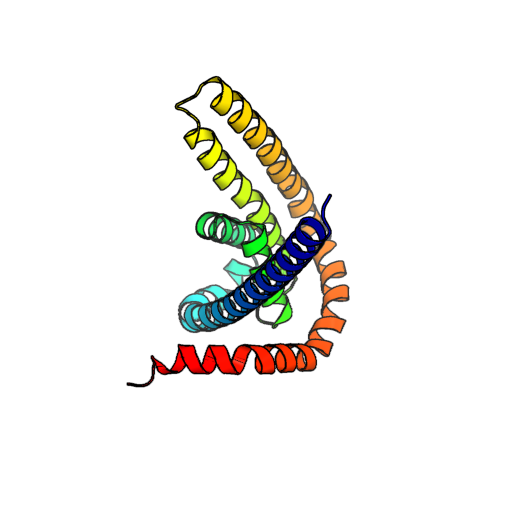3.424 20.964 -9.169 1.00 91.94 127 ARG A C 1
ATOM 946 O O . ARG A 1 127 ? -14.151 20.126 -8.647 1.00 91.94 127 ARG A O 1
ATOM 953 N N . ARG A 1 128 ? -12.675 20.693 -10.245 1.00 92.06 128 ARG A N 1
ATOM 954 C CA . ARG A 1 128 ? -12.630 19.362 -10.877 1.00 92.06 128 ARG A CA 1
ATOM 955 C C . ARG A 1 128 ? -11.832 18.365 -10.038 1.00 92.06 128 ARG A C 1
ATOM 957 O O . ARG A 1 128 ? -12.299 17.249 -9.841 1.00 92.06 128 ARG A O 1
ATOM 964 N N . ALA A 1 129 ? -10.669 18.774 -9.536 1.00 91.31 129 ALA A N 1
ATOM 965 C CA . ALA A 1 129 ? -9.797 17.948 -8.709 1.00 91.31 129 ALA A CA 1
ATOM 966 C C . ALA A 1 129 ? -10.459 17.598 -7.371 1.00 91.31 129 ALA A C 1
ATOM 968 O O . ALA A 1 129 ? -10.475 16.435 -6.990 1.00 91.31 129 ALA A O 1
ATOM 969 N N . PHE A 1 130 ? -11.078 18.576 -6.709 1.00 92.56 130 PHE A N 1
ATOM 970 C CA . PHE A 1 130 ? -11.803 18.379 -5.458 1.00 92.56 130 PHE A CA 1
ATOM 971 C C . PHE A 1 130 ? -13.031 17.488 -5.650 1.00 92.56 130 PHE A C 1
ATOM 973 O O . PHE A 1 130 ? -13.201 16.532 -4.906 1.00 92.56 130 PHE A O 1
ATOM 980 N N . GLY A 1 131 ? -13.837 17.723 -6.695 1.00 92.00 131 GLY A N 1
ATOM 981 C CA . GLY A 1 131 ? -14.972 16.850 -7.010 1.00 92.00 131 GLY A CA 1
ATOM 982 C C . GLY A 1 131 ? -14.548 15.404 -7.298 1.00 92.00 131 GLY A C 1
ATOM 983 O O . GLY A 1 131 ? -15.172 14.472 -6.800 1.00 92.00 131 GLY A O 1
ATOM 984 N N . GLY A 1 132 ? -13.461 15.213 -8.053 1.00 92.38 132 GLY A N 1
ATOM 985 C CA . GLY A 1 132 ? -12.892 13.888 -8.309 1.00 92.38 132 GLY A CA 1
ATOM 986 C C . GLY A 1 132 ? -12.364 13.209 -7.043 1.00 92.38 132 GLY A C 1
ATOM 987 O O . GLY A 1 132 ? -12.668 12.040 -6.814 1.00 92.38 132 GLY A O 1
ATOM 988 N N . ALA A 1 133 ? -11.634 13.949 -6.202 1.00 93.38 133 ALA A N 1
ATOM 989 C CA . ALA A 1 133 ? -11.139 13.461 -4.919 1.00 93.38 133 ALA A CA 1
ATOM 990 C C . ALA A 1 133 ? -12.297 13.036 -4.010 1.00 93.38 133 ALA A C 1
ATOM 992 O O . ALA A 1 133 ? -12.316 11.903 -3.557 1.00 93.38 133 ALA A O 1
ATOM 993 N N . THR A 1 134 ? -13.331 13.866 -3.839 1.00 92.69 134 THR A N 1
ATOM 994 C CA . THR A 1 134 ? -14.478 13.528 -2.981 1.00 92.69 134 THR A CA 1
ATOM 995 C C . THR A 1 134 ? -15.182 12.243 -3.419 1.00 92.69 134 THR A C 1
ATOM 997 O O . THR A 1 134 ? -15.496 11.410 -2.574 1.00 92.69 134 THR A O 1
ATOM 1000 N N . VAL A 1 135 ? -15.422 12.048 -4.721 1.00 93.69 135 VAL A N 1
ATOM 1001 C CA . VAL A 1 135 ? -16.084 10.826 -5.218 1.00 93.69 135 VAL A CA 1
ATOM 1002 C C . VAL A 1 135 ? -15.225 9.587 -4.959 1.00 93.69 135 VAL A C 1
ATOM 1004 O O . VAL A 1 135 ? -15.746 8.565 -4.512 1.00 93.69 135 VAL A O 1
ATOM 1007 N N . HIS A 1 136 ? -13.916 9.678 -5.200 1.00 93.62 136 HIS A N 1
ATOM 1008 C CA . HIS A 1 136 ? -12.981 8.594 -4.901 1.00 93.62 136 HIS A CA 1
ATOM 1009 C C . HIS A 1 136 ? -12.949 8.297 -3.392 1.00 93.62 136 HIS A C 1
ATOM 1011 O O . HIS A 1 136 ? -13.093 7.147 -2.980 1.00 93.62 136 HIS A O 1
ATOM 1017 N N . ASP A 1 137 ? -12.851 9.331 -2.561 1.00 93.31 137 ASP A N 1
ATOM 1018 C CA . ASP A 1 137 ? -12.780 9.210 -1.109 1.00 93.31 137 ASP A CA 1
ATOM 1019 C C . ASP A 1 137 ? -14.057 8.569 -0.548 1.00 93.31 137 ASP A C 1
ATOM 1021 O O . ASP A 1 137 ? -13.984 7.661 0.280 1.00 93.31 137 ASP A O 1
ATOM 1025 N N . MET A 1 138 ? -15.233 8.962 -1.053 1.00 92.00 138 MET A N 1
ATOM 1026 C CA . MET A 1 138 ? -16.509 8.339 -0.683 1.00 92.00 138 MET A CA 1
ATOM 1027 C C . MET A 1 138 ? -16.544 6.851 -1.040 1.00 92.00 138 MET A C 1
ATOM 1029 O O . MET A 1 138 ? -16.988 6.043 -0.226 1.00 92.00 138 MET A O 1
ATOM 1033 N N . PHE A 1 139 ? -16.057 6.470 -2.224 1.00 92.88 139 PHE A N 1
ATOM 1034 C CA . PHE A 1 139 ? -15.985 5.065 -2.629 1.00 92.88 139 PHE A CA 1
ATOM 1035 C C . PHE A 1 139 ? -15.060 4.248 -1.712 1.00 92.88 139 PHE A C 1
ATOM 1037 O O . PHE A 1 139 ? -15.433 3.152 -1.283 1.00 92.88 139 PHE A O 1
ATOM 1044 N N . ASN A 1 140 ? -13.889 4.785 -1.359 1.00 92.69 140 ASN A N 1
ATOM 1045 C CA . ASN A 1 140 ? -12.941 4.111 -0.467 1.00 92.69 140 ASN A CA 1
ATOM 1046 C C . ASN A 1 140 ? -13.505 3.951 0.949 1.00 92.69 140 ASN A C 1
ATOM 1048 O O . ASN A 1 140 ? -13.429 2.864 1.523 1.00 92.69 140 ASN A O 1
ATOM 1052 N N . TRP A 1 141 ? -14.127 4.999 1.493 1.00 91.81 141 TRP A N 1
ATOM 1053 C CA . TRP A 1 141 ? -14.768 4.945 2.806 1.00 91.81 141 TRP A CA 1
ATOM 1054 C C . TRP A 1 141 ? -15.929 3.953 2.845 1.00 91.81 141 TRP A C 1
ATOM 1056 O O . TRP A 1 141 ? -15.989 3.134 3.759 1.00 91.81 141 TRP A O 1
ATOM 1066 N N . LEU A 1 142 ? -16.818 3.974 1.849 1.00 93.38 142 LEU A N 1
ATOM 1067 C CA . LEU A 1 142 ? -17.925 3.018 1.757 1.00 93.38 142 LEU A CA 1
ATOM 1068 C C . LEU A 1 142 ? -17.419 1.579 1.651 1.00 93.38 142 LEU A C 1
ATOM 1070 O O . LEU A 1 142 ? -17.942 0.697 2.328 1.00 93.38 142 LEU A O 1
ATOM 1074 N N . SER A 1 143 ? -16.372 1.351 0.856 1.00 91.56 143 SER A N 1
ATOM 1075 C CA . SER A 1 143 ? -15.767 0.027 0.711 1.00 91.56 143 SER A CA 1
ATOM 1076 C C . SER A 1 143 ? -15.284 -0.512 2.054 1.00 91.56 143 SER A C 1
ATOM 1078 O O . SER A 1 143 ? -15.591 -1.647 2.394 1.00 91.56 143 SER A O 1
ATOM 1080 N N . VAL A 1 144 ? -14.592 0.294 2.860 1.00 93.12 144 VAL A N 1
ATOM 1081 C CA . VAL A 1 144 ? -14.143 -0.145 4.189 1.00 93.12 144 VAL A CA 1
ATOM 1082 C C . VAL A 1 144 ? -15.305 -0.296 5.166 1.00 93.12 144 VAL A C 1
ATOM 1084 O O . VAL A 1 144 ? -15.359 -1.291 5.882 1.00 93.12 144 VAL A O 1
ATOM 1087 N N . LEU A 1 145 ? -16.248 0.648 5.192 1.00 92.44 145 LEU A N 1
ATOM 1088 C CA . LEU A 1 145 ? -17.404 0.590 6.091 1.00 92.44 145 LEU A CA 1
ATOM 1089 C C . LEU A 1 145 ? -18.282 -0.641 5.842 1.00 92.44 145 LEU A C 1
ATOM 1091 O O . LEU A 1 145 ? -18.931 -1.115 6.768 1.00 92.44 145 LEU A O 1
ATOM 1095 N N . VAL A 1 146 ? -18.294 -1.164 4.616 1.00 93.50 146 VAL A N 1
ATOM 1096 C CA . VAL A 1 146 ? -19.008 -2.396 4.268 1.00 93.50 146 VAL A CA 1
ATOM 1097 C C . VAL A 1 146 ? -18.125 -3.628 4.473 1.00 93.50 146 VAL A C 1
ATOM 1099 O O . VAL A 1 146 ? -18.540 -4.580 5.132 1.00 93.50 146 VAL A O 1
ATOM 1102 N N . LEU A 1 147 ? -16.910 -3.632 3.918 1.00 92.69 147 LEU A N 1
ATOM 1103 C CA . LEU A 1 147 ? -16.069 -4.828 3.875 1.00 92.69 147 LEU A CA 1
ATOM 1104 C C . LEU A 1 147 ? -15.402 -5.144 5.211 1.00 92.69 147 LEU A C 1
ATOM 1106 O O . LEU A 1 147 ? -15.238 -6.320 5.513 1.00 92.69 147 LEU A O 1
ATOM 1110 N N . LEU A 1 148 ? -15.032 -4.146 6.019 1.00 92.44 148 LEU A N 1
ATOM 1111 C CA . LEU A 1 148 ? -14.365 -4.402 7.294 1.00 92.44 148 LEU A CA 1
ATOM 1112 C C . LEU A 1 148 ? -15.308 -5.093 8.292 1.00 92.44 148 LEU A C 1
ATOM 1114 O O . LEU A 1 148 ? -14.933 -6.151 8.788 1.00 92.44 148 LEU A O 1
ATOM 1118 N N . PRO A 1 149 ? -16.540 -4.611 8.561 1.00 91.81 149 PRO A N 1
ATOM 1119 C CA . PRO A 1 149 ? -17.463 -5.336 9.436 1.00 91.81 149 PRO A CA 1
ATOM 1120 C C . PRO A 1 149 ? -17.845 -6.708 8.882 1.00 91.81 149 PRO A C 1
ATOM 1122 O O . PRO A 1 149 ? -17.971 -7.661 9.647 1.00 91.81 149 PRO A O 1
ATOM 1125 N N . LEU A 1 150 ? -17.995 -6.826 7.557 1.0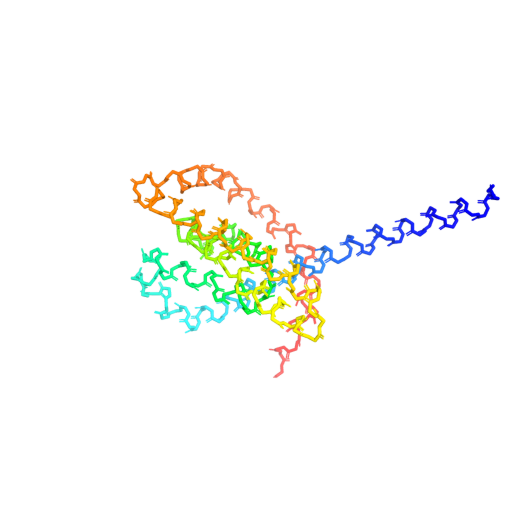0 92.31 150 LEU A N 1
ATOM 1126 C CA . LEU A 1 150 ? -18.273 -8.105 6.909 1.00 92.31 150 LEU A CA 1
ATOM 1127 C C . LEU A 1 150 ? -17.129 -9.101 7.125 1.00 92.31 150 LEU A C 1
ATOM 1129 O O . LEU A 1 150 ? -17.382 -10.263 7.441 1.00 92.31 150 LEU A O 1
ATOM 1133 N N . GLU A 1 151 ? -15.882 -8.652 6.999 1.00 92.25 151 GLU A N 1
ATOM 1134 C CA . GLU A 1 151 ? -14.708 -9.478 7.259 1.00 92.25 151 GLU A CA 1
ATOM 1135 C C . GLU A 1 151 ? -14.614 -9.876 8.731 1.00 92.25 151 GLU A C 1
ATOM 1137 O O . GLU A 1 151 ? -14.337 -11.031 9.030 1.00 92.25 151 GLU A O 1
ATOM 1142 N N . LEU A 1 152 ? -14.925 -8.965 9.655 1.00 88.00 152 LEU A N 1
ATOM 1143 C CA . LEU A 1 152 ? -14.954 -9.273 11.087 1.00 88.00 152 LEU A CA 1
ATOM 1144 C C . LEU A 1 152 ? -16.065 -10.252 11.470 1.00 88.00 152 LEU A C 1
ATOM 1146 O O . LEU A 1 152 ? -15.906 -11.006 12.423 1.00 88.00 152 LEU A O 1
ATOM 1150 N N . ALA A 1 153 ? -17.183 -10.244 10.744 1.00 90.62 153 ALA A N 1
ATOM 1151 C CA . ALA A 1 153 ? -18.295 -11.152 10.993 1.00 90.62 153 ALA A CA 1
ATOM 1152 C C . ALA A 1 153 ? -18.096 -12.535 10.352 1.00 90.62 153 ALA A C 1
ATOM 1154 O O . ALA A 1 153 ? -18.572 -13.531 10.891 1.00 90.62 153 ALA A O 1
ATOM 1155 N N . THR A 1 154 ? -17.447 -12.605 9.185 1.00 90.81 154 THR A N 1
ATOM 1156 C CA . THR A 1 154 ? -17.433 -13.823 8.350 1.00 90.81 154 THR A CA 1
ATOM 1157 C C . THR A 1 154 ? -16.051 -14.420 8.115 1.00 90.81 154 THR A C 1
ATOM 1159 O O . THR A 1 154 ? -15.965 -15.593 7.754 1.00 90.81 154 THR A O 1
ATOM 1162 N N . HIS A 1 155 ? -14.979 -13.641 8.279 1.00 90.62 155 HIS A N 1
ATOM 1163 C CA . HIS A 1 155 ? -13.609 -13.992 7.886 1.00 90.62 155 HIS A CA 1
ATOM 1164 C C . HIS A 1 155 ? -13.488 -14.469 6.429 1.00 90.62 155 HIS A C 1
ATOM 1166 O O . HIS A 1 155 ? -12.627 -15.286 6.085 1.00 90.62 155 HIS A O 1
ATOM 1172 N N . TYR A 1 156 ? -14.393 -14.013 5.558 1.00 90.56 156 TYR A N 1
ATOM 1173 C CA . TYR A 1 156 ? -14.509 -14.517 4.196 1.00 90.56 156 TYR A CA 1
ATOM 1174 C C . TYR A 1 156 ? -13.235 -14.266 3.380 1.00 90.56 156 TYR A C 1
ATOM 1176 O O . TYR A 1 156 ? -12.708 -15.192 2.754 1.00 90.56 156 TYR A O 1
ATOM 1184 N N . LEU A 1 157 ? -12.700 -13.043 3.417 1.00 89.75 157 LEU A N 1
ATOM 1185 C CA . LEU A 1 157 ? -11.486 -12.676 2.694 1.00 89.75 157 LEU A CA 1
ATOM 1186 C C . LEU A 1 157 ? -10.276 -13.419 3.256 1.00 89.75 157 LEU A C 1
ATOM 1188 O O . LEU A 1 157 ? -9.438 -13.868 2.472 1.00 89.75 157 LEU A O 1
ATOM 1192 N N . GLN A 1 158 ? -10.199 -13.616 4.575 1.00 89.62 158 GLN A N 1
ATOM 1193 C CA . GLN A 1 158 ? -9.127 -14.377 5.213 1.00 89.62 158 GLN A CA 1
ATOM 1194 C C . GLN A 1 158 ? -9.129 -15.842 4.777 1.00 89.62 158 GLN A C 1
ATOM 1196 O O . GLN A 1 158 ? -8.074 -16.385 4.444 1.00 89.62 158 GLN A O 1
ATOM 1201 N N . ILE A 1 159 ? -10.297 -16.487 4.725 1.00 88.06 159 ILE A N 1
ATOM 1202 C CA . ILE A 1 159 ? -10.412 -17.892 4.317 1.00 88.06 159 ILE A CA 1
ATOM 1203 C C . ILE A 1 159 ? -10.032 -18.060 2.845 1.00 88.06 159 ILE A C 1
ATOM 1205 O O . ILE A 1 159 ? -9.266 -18.966 2.505 1.00 88.06 159 ILE A O 1
ATOM 1209 N N . VAL A 1 160 ? -10.563 -17.206 1.966 1.00 88.88 160 VAL A N 1
ATOM 1210 C CA . VAL A 1 160 ? -10.279 -17.274 0.527 1.00 88.88 160 VAL A CA 1
ATOM 1211 C C . VAL A 1 160 ? -8.799 -16.996 0.267 1.00 88.88 160 VAL A C 1
ATOM 1213 O O . VAL A 1 160 ? -8.131 -17.805 -0.377 1.00 88.88 160 VAL A O 1
ATOM 1216 N N . SER A 1 161 ? -8.257 -15.919 0.835 1.00 87.31 161 SER A N 1
ATOM 1217 C CA . SER A 1 161 ? -6.854 -15.537 0.646 1.00 87.31 161 SER A CA 1
ATOM 1218 C C . SER A 1 161 ? -5.902 -16.571 1.245 1.00 87.31 161 SER A C 1
ATOM 1220 O O . SER A 1 161 ? -4.932 -16.956 0.602 1.00 87.31 161 SER A O 1
ATOM 1222 N N . GLY A 1 162 ? -6.206 -17.121 2.424 1.00 84.12 162 GLY A N 1
ATOM 1223 C CA . GLY A 1 162 ? -5.390 -18.167 3.042 1.00 84.12 162 GLY A CA 1
ATOM 1224 C C . GLY A 1 162 ? -5.331 -19.452 2.210 1.00 84.12 162 GLY A C 1
ATOM 1225 O O . GLY A 1 162 ? -4.289 -20.104 2.150 1.00 84.12 162 GLY A O 1
ATOM 1226 N N . LYS A 1 163 ? -6.419 -19.813 1.518 1.00 85.31 163 LYS A N 1
ATOM 1227 C CA . LYS A 1 163 ? -6.423 -20.950 0.583 1.00 85.31 163 LYS A CA 1
ATOM 1228 C C . LYS A 1 163 ? -5.602 -20.678 -0.678 1.00 85.31 163 LYS A C 1
ATOM 1230 O O . LYS A 1 163 ? -4.979 -21.605 -1.182 1.00 85.31 163 LYS A O 1
ATOM 1235 N N . ILE A 1 164 ? -5.595 -19.437 -1.164 1.00 82.75 164 ILE A N 1
ATOM 1236 C CA . ILE A 1 164 ? -4.828 -19.024 -2.349 1.00 82.75 164 ILE A CA 1
ATOM 1237 C C . ILE A 1 164 ? -3.328 -18.933 -2.043 1.00 82.75 164 ILE A C 1
ATOM 1239 O O . ILE A 1 164 ? -2.516 -19.299 -2.884 1.00 82.75 164 ILE A O 1
ATOM 1243 N N . VAL A 1 165 ? -2.959 -18.475 -0.843 1.00 76.69 165 VAL A N 1
ATOM 1244 C CA . VAL A 1 165 ? -1.557 -18.242 -0.462 1.00 76.69 165 VAL A CA 1
ATOM 1245 C C . VAL A 1 165 ? -0.842 -19.528 -0.035 1.00 76.69 165 VAL A C 1
ATOM 1247 O O . VAL A 1 165 ? 0.337 -19.666 -0.328 1.00 76.69 165 VAL A O 1
ATOM 1250 N N . LYS A 1 166 ? -1.520 -20.512 0.576 1.00 72.75 166 LYS A N 1
ATOM 1251 C CA . LYS A 1 166 ? -0.895 -21.787 1.012 1.00 72.75 166 LYS A CA 1
ATOM 1252 C C . LYS A 1 166 ? -0.074 -22.528 -0.068 1.00 72.75 166 LYS A C 1
ATOM 1254 O O . LYS A 1 166 ? 1.010 -23.017 0.247 1.00 72.75 166 LYS A O 1
ATOM 1259 N N . PRO A 1 167 ? -0.550 -22.651 -1.321 1.00 69.06 167 PRO A N 1
ATOM 1260 C CA . PRO A 1 167 ? 0.246 -23.211 -2.413 1.00 69.06 167 PRO A CA 1
ATOM 1261 C C . PRO A 1 167 ? 1.469 -22.355 -2.769 1.00 69.06 167 PRO A C 1
ATOM 1263 O O . PRO A 1 167 ? 2.503 -22.899 -3.139 1.00 69.06 167 PRO A O 1
ATOM 1266 N N . ILE A 1 168 ? 1.353 -21.029 -2.649 1.00 62.62 168 ILE A N 1
ATOM 1267 C CA . ILE A 1 168 ? 2.389 -20.056 -3.019 1.00 62.62 168 ILE A CA 1
ATOM 1268 C C . ILE A 1 168 ? 3.501 -20.031 -1.972 1.00 62.62 168 ILE A C 1
ATOM 1270 O O . ILE A 1 168 ? 4.664 -20.109 -2.337 1.00 62.62 168 ILE A O 1
ATOM 1274 N N . SER A 1 169 ? 3.169 -20.048 -0.681 1.00 56.00 169 SER A N 1
ATOM 1275 C CA . SER A 1 169 ? 4.167 -20.153 0.392 1.00 56.00 169 SER A CA 1
ATOM 1276 C C . SER A 1 169 ? 4.920 -21.491 0.388 1.00 56.00 169 SER A C 1
ATOM 1278 O O . SER A 1 169 ? 6.010 -21.596 0.935 1.00 56.00 169 SER A O 1
ATOM 1280 N N . SER A 1 170 ? 4.372 -22.519 -0.271 1.00 51.59 170 SER A N 1
ATOM 1281 C CA . SER A 1 170 ? 5.076 -23.787 -0.529 1.00 51.59 170 SER A CA 1
ATOM 1282 C C . SER A 1 170 ? 5.944 -23.743 -1.799 1.00 51.59 170 SER A C 1
ATOM 1284 O O . SER A 1 170 ? 6.883 -24.521 -1.926 1.00 51.59 170 SER A O 1
ATOM 1286 N N . ALA A 1 171 ? 5.635 -22.850 -2.746 1.00 50.09 171 ALA A N 1
ATOM 1287 C CA . ALA A 1 171 ? 6.438 -22.567 -3.942 1.00 50.09 171 ALA A CA 1
ATOM 1288 C C . ALA A 1 171 ? 7.504 -21.477 -3.696 1.00 50.09 171 ALA A C 1
ATOM 1290 O O . ALA A 1 171 ? 8.407 -21.282 -4.511 1.00 50.09 171 ALA A O 1
ATOM 1291 N N . GLU A 1 172 ? 7.414 -20.784 -2.562 1.00 50.53 172 GLU A N 1
ATOM 1292 C CA . GLU A 1 172 ? 8.279 -19.676 -2.179 1.00 50.53 172 GLU A CA 1
ATOM 1293 C C . GLU A 1 172 ? 9.731 -20.065 -1.951 1.00 50.53 172 GLU A C 1
ATOM 1295 O O . GLU A 1 172 ? 10.595 -19.241 -2.217 1.00 50.53 172 GLU A O 1
ATOM 1300 N N . ASP A 1 173 ? 10.043 -21.292 -1.530 1.00 53.03 173 ASP A N 1
ATOM 1301 C CA . ASP A 1 173 ? 11.450 -21.712 -1.453 1.00 53.03 173 ASP A CA 1
ATOM 1302 C C . ASP A 1 173 ? 12.135 -21.564 -2.822 1.00 53.03 173 ASP A C 1
ATOM 1304 O O . ASP A 1 173 ? 13.279 -21.122 -2.908 1.00 53.03 173 ASP A O 1
ATOM 1308 N N . PHE A 1 174 ? 11.395 -21.816 -3.905 1.00 49.03 174 PHE A N 1
ATOM 1309 C CA . PHE A 1 174 ? 11.893 -21.694 -5.270 1.00 49.03 174 PHE A CA 1
ATOM 1310 C C . PHE A 1 174 ? 11.907 -20.239 -5.769 1.00 49.03 174 PHE A C 1
ATOM 1312 O O . PHE A 1 174 ? 12.868 -19.808 -6.406 1.00 49.03 174 PHE A O 1
ATOM 1319 N N . GLU A 1 175 ? 10.872 -19.446 -5.469 1.00 53.41 175 GLU A N 1
ATOM 1320 C CA . GLU A 1 175 ? 10.799 -18.035 -5.883 1.00 53.41 175 GLU A CA 1
ATOM 1321 C C . GLU A 1 175 ? 11.729 -17.125 -5.070 1.00 53.41 175 GLU A C 1
ATOM 1323 O O . GLU A 1 175 ? 12.334 -16.222 -5.642 1.00 53.41 175 GLU A O 1
ATOM 1328 N N . ILE A 1 176 ? 11.914 -17.381 -3.771 1.00 52.91 176 ILE A N 1
ATOM 1329 C CA . ILE A 1 176 ? 12.884 -16.691 -2.911 1.00 52.91 176 ILE A CA 1
ATOM 1330 C C . ILE A 1 176 ? 14.308 -17.032 -3.353 1.00 52.91 176 ILE A C 1
ATOM 1332 O O . ILE A 1 176 ? 15.158 -16.147 -3.313 1.00 52.91 176 ILE A O 1
ATOM 1336 N N . GLU A 1 177 ? 14.594 -18.254 -3.812 1.00 57.91 177 GLU A N 1
ATOM 1337 C CA . GLU A 1 177 ? 15.885 -18.581 -4.435 1.00 57.91 177 GLU A CA 1
ATOM 1338 C C . GLU A 1 177 ? 16.101 -17.831 -5.750 1.00 57.91 177 GLU A C 1
ATOM 1340 O O . GLU A 1 177 ? 17.192 -17.313 -5.979 1.00 57.91 177 GLU A O 1
ATOM 1345 N N . LEU A 1 178 ? 15.073 -17.705 -6.590 1.00 55.34 178 LEU A N 1
ATOM 1346 C CA . LEU A 1 178 ? 15.153 -16.997 -7.871 1.00 55.34 178 LEU A CA 1
ATOM 1347 C C . LEU A 1 178 ? 15.281 -15.478 -7.673 1.00 55.34 178 LEU A C 1
ATOM 1349 O O . LEU A 1 178 ? 16.143 -14.835 -8.272 1.00 55.34 178 LEU A O 1
ATOM 1353 N N . LEU A 1 179 ? 14.486 -14.908 -6.765 1.00 55.31 179 LEU A N 1
ATOM 1354 C CA . LEU A 1 179 ? 14.591 -13.520 -6.330 1.00 55.31 179 LEU A CA 1
ATOM 1355 C C . LEU A 1 179 ? 15.944 -13.270 -5.677 1.00 55.31 179 LEU A C 1
ATOM 1357 O O . LEU A 1 179 ? 16.614 -12.333 -6.088 1.00 55.31 179 LEU A O 1
ATOM 1361 N N . LYS A 1 180 ? 16.414 -14.095 -4.735 1.00 58.44 180 LYS A N 1
ATOM 1362 C CA . LYS A 1 180 ? 17.768 -13.955 -4.174 1.00 58.44 180 LYS A CA 1
ATOM 1363 C C . LYS A 1 180 ? 18.835 -14.07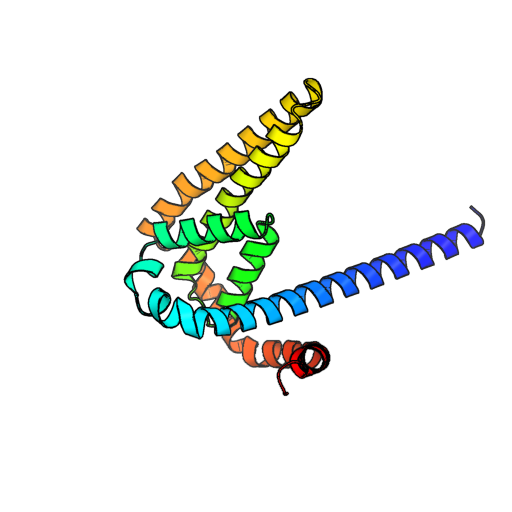5 -5.253 1.00 58.44 180 LYS A C 1
ATOM 1365 O O . LYS A 1 180 ? 19.702 -13.224 -5.299 1.00 58.44 180 LYS A O 1
ATOM 1370 N N . ALA A 1 181 ? 18.758 -15.024 -6.180 1.00 66.44 181 ALA A N 1
ATOM 1371 C CA . ALA A 1 181 ? 19.755 -15.173 -7.242 1.00 66.44 181 ALA A CA 1
ATOM 1372 C C . ALA A 1 181 ? 19.879 -13.918 -8.121 1.00 66.44 181 ALA A C 1
ATOM 1374 O O . ALA A 1 181 ? 20.986 -13.535 -8.505 1.00 66.44 181 ALA A O 1
ATOM 1375 N N . ILE A 1 182 ? 18.758 -13.252 -8.408 1.00 63.94 182 ILE A N 1
ATOM 1376 C CA . ILE A 1 182 ? 18.751 -12.023 -9.205 1.00 63.94 182 ILE A CA 1
ATOM 1377 C C . ILE A 1 182 ? 19.111 -10.802 -8.330 1.00 63.94 182 ILE A C 1
ATOM 1379 O O . ILE A 1 182 ? 19.889 -9.952 -8.757 1.00 63.94 182 ILE A O 1
ATOM 1383 N N . THR A 1 183 ? 18.621 -10.732 -7.088 1.00 61.06 183 THR A N 1
ATOM 1384 C CA . THR A 1 183 ? 18.752 -9.563 -6.193 1.00 61.06 183 THR A CA 1
ATOM 1385 C C . THR A 1 183 ? 20.069 -9.547 -5.404 1.00 61.06 183 THR A C 1
ATOM 1387 O O . THR A 1 183 ? 20.574 -8.481 -5.068 1.00 61.06 183 THR A O 1
ATOM 1390 N N . ASP A 1 184 ? 20.674 -10.699 -5.115 1.00 67.19 184 ASP A N 1
ATOM 1391 C CA . ASP A 1 184 ? 21.924 -10.863 -4.359 1.00 67.19 184 ASP A CA 1
ATOM 1392 C C . ASP A 1 184 ? 23.116 -10.071 -4.907 1.00 67.19 184 ASP A C 1
ATOM 1394 O O . ASP A 1 184 ? 23.822 -9.471 -4.090 1.00 67.19 184 ASP A O 1
ATOM 1398 N N . PRO A 1 185 ? 23.398 -10.020 -6.226 1.00 69.00 185 PRO A N 1
ATOM 1399 C CA . PRO A 1 185 ? 24.494 -9.193 -6.732 1.00 69.00 185 PRO A CA 1
ATOM 1400 C C . PRO A 1 185 ? 24.286 -7.705 -6.420 1.00 69.00 185 PRO A C 1
ATOM 1402 O O . PRO A 1 185 ? 25.249 -7.007 -6.112 1.00 69.00 185 PRO A O 1
ATOM 1405 N N . PHE A 1 186 ? 23.040 -7.228 -6.421 1.00 66.38 186 PHE A N 1
ATOM 1406 C CA . PHE A 1 186 ? 22.705 -5.849 -6.068 1.00 66.38 186 PHE A CA 1
ATOM 1407 C C . PHE A 1 186 ? 22.761 -5.619 -4.549 1.00 66.38 186 PHE A C 1
ATOM 1409 O O . PHE A 1 186 ? 23.392 -4.673 -4.078 1.00 66.38 186 PHE A O 1
ATOM 1416 N N . THR A 1 187 ? 22.179 -6.527 -3.765 1.00 62.28 187 THR A N 1
ATOM 1417 C CA . THR A 1 187 ? 22.157 -6.469 -2.298 1.00 62.28 187 THR A CA 1
ATOM 1418 C C . THR A 1 187 ? 23.566 -6.547 -1.702 1.00 62.28 187 THR A C 1
ATOM 1420 O O . THR A 1 187 ? 23.896 -5.770 -0.810 1.00 62.28 187 THR A O 1
ATOM 1423 N N . LYS A 1 188 ? 24.449 -7.411 -2.223 1.00 65.38 188 LYS A N 1
ATOM 1424 C CA . LYS A 1 188 ? 25.860 -7.493 -1.795 1.00 65.38 188 LYS A CA 1
ATOM 1425 C C . LYS A 1 188 ? 26.664 -6.249 -2.166 1.00 65.38 188 LYS A C 1
ATOM 1427 O O . LYS A 1 188 ? 27.580 -5.894 -1.431 1.00 65.38 188 LYS A O 1
ATOM 1432 N N . TRP A 1 189 ? 26.325 -5.589 -3.272 1.00 66.19 189 TRP A N 1
ATOM 1433 C CA . TRP A 1 189 ? 26.964 -4.340 -3.682 1.00 66.19 189 TRP A CA 1
ATOM 1434 C C . TRP A 1 189 ? 26.569 -3.168 -2.769 1.00 66.19 189 TRP A C 1
ATOM 1436 O O . TRP A 1 189 ? 27.420 -2.366 -2.398 1.00 66.19 189 TRP A O 1
ATOM 1446 N N . VAL A 1 190 ? 25.307 -3.112 -2.328 1.00 60.38 190 VAL A N 1
ATOM 1447 C CA . VAL A 1 190 ? 24.799 -2.066 -1.420 1.00 60.38 190 VAL A CA 1
ATOM 1448 C C . VAL A 1 190 ? 25.197 -2.303 0.048 1.00 60.38 190 VAL A C 1
ATOM 1450 O O . VAL A 1 190 ? 25.565 -1.359 0.744 1.00 60.38 190 VAL A O 1
ATOM 1453 N N . ILE A 1 191 ? 25.174 -3.550 0.537 1.00 55.19 191 ILE A N 1
ATOM 1454 C CA . ILE A 1 191 ? 25.445 -3.891 1.953 1.00 55.19 191 ILE A CA 1
ATOM 1455 C C . ILE A 1 191 ? 26.949 -3.875 2.303 1.00 55.19 191 ILE A C 1
ATOM 1457 O O . ILE A 1 191 ? 27.315 -3.890 3.477 1.00 55.19 191 ILE A O 1
ATOM 1461 N N . GLN A 1 192 ? 27.857 -3.741 1.328 1.00 52.53 192 GLN A N 1
ATOM 1462 C CA . GLN A 1 192 ? 29.291 -3.552 1.610 1.00 52.53 192 GLN A CA 1
ATOM 1463 C C . GLN A 1 192 ? 29.635 -2.235 2.338 1.00 52.53 192 GLN A C 1
ATOM 1465 O O . GLN A 1 192 ? 30.781 -2.067 2.748 1.00 52.53 192 GLN A O 1
ATOM 1470 N N . ILE A 1 193 ? 28.672 -1.332 2.559 1.00 50.34 193 ILE A N 1
ATOM 1471 C CA . ILE A 1 193 ? 28.886 -0.091 3.324 1.00 50.34 193 ILE A CA 1
ATOM 1472 C C . ILE A 1 193 ? 28.716 -0.283 4.850 1.00 50.34 193 ILE A C 1
ATOM 1474 O O . ILE A 1 193 ? 29.113 0.599 5.600 1.00 50.34 193 ILE A O 1
ATOM 1478 N N . ASP A 1 194 ? 28.254 -1.444 5.341 1.00 46.81 194 ASP A N 1
ATOM 1479 C CA . ASP A 1 194 ? 28.123 -1.717 6.795 1.00 46.81 194 ASP A CA 1
ATOM 1480 C C . ASP A 1 194 ? 29.210 -2.659 7.359 1.00 46.81 194 ASP A C 1
ATOM 1482 O O . ASP A 1 194 ? 29.046 -3.326 8.379 1.00 46.81 194 ASP A O 1
ATOM 1486 N N . LYS A 1 195 ? 30.362 -2.744 6.684 1.00 38.78 195 LYS A N 1
ATOM 1487 C CA . LYS A 1 195 ? 31.586 -3.308 7.273 1.00 38.78 195 LYS A CA 1
ATOM 1488 C C . LYS A 1 195 ? 32.732 -2.312 7.183 1.00 38.78 195 LYS A C 1
ATOM 1490 O O . LYS A 1 195 ? 33.670 -2.495 6.405 1.00 38.78 195 LYS A O 1
ATOM 1495 N N . LYS A 1 196 ? 32.666 -1.288 8.028 1.00 34.25 196 LYS A N 1
ATOM 1496 C CA . LYS A 1 196 ? 33.848 -0.697 8.656 1.00 34.25 196 LYS A CA 1
ATOM 1497 C C . LYS A 1 196 ? 33.513 -0.166 10.038 1.00 34.25 196 LYS A C 1
ATOM 1499 O O . LYS A 1 196 ? 32.502 0.554 10.144 1.00 34.25 196 LYS A O 1
#

InterPro domains:
  IPR003841 Sodium-dependent phosphate transport protein [PF02690] (26-117)
  IPR003841 Sodium-dependent phosphate transport protein [PTHR10010] (4-196)

Foldseek 3Di:
DDPVVVVVVVVVVVVVVVVVVVVVLVLLLVLVVVLVVCCVCCVVVVVVVVVPVVQLVDLVNLLCLLLVQCLVVVDLVSSLVSLVVCCLVVNDALLSSVSSNLSSQLNNLVSLCVVLVVCVVDPVSSVVSVVVSVVSNVVSVVCCVPVVVVCVVPVVSNVVVVVVSVVSSVCVVVVVVVSCVSNVVVCVVVCVVPPD

pLDDT: mean 76.26, std 16.38, range [34.25, 94.31]

Nearest PDB structures (foldseek):
  3zx6-assembly1_B  TM=2.913E-01  e=4.715E+00  Archaeoglobus fulgidus DSM 4304
  3ja6-assembly1_I  TM=3.377E-01  e=6.039E+00  Escherichia coli
  3g6b-assembly1_B  TM=1.603E-01  e=5.205E+00  Thermotoga maritima
  3g67-assembly1_B  TM=1.503E-01  e=7.734E+00  Thermotoga maritima